Protein AF-A0A1Z4LU41-F1 (afdb_monomer_lite)

pLDDT: mean 73.99, std 17.62, range [31.11, 94.38]

Organism: NCBI:txid1973488

Radius of gyration: 34.08 Å; chains: 1; bounding box: 115×51×76 Å

Foldseek 3Di:
DDDDDDDDDPPDDPPPPDDPPPPPPDDQDPVRQVLLVVVCVVVVHDSVVSVVCVVVVVDDSDPPPPPPPDDPVNVVVVLVVDDPVVNVVVVVVVVCVVVVPPPPPPPPPLQAQLNQLVVLCVPVVVVPLVVVCVQLVHPSVVNVCVNVPHQDDLSNLVSCQQSGADPVRHTHDSVRNVVSSCVVPPPPPDPPDPPDD

Secondary structure (DSSP, 8-state):
-PPPPPPPPTT---SS----------PPPHHHHHHHHHHHHHHT--HHHHHHHHHTTSS------------HHHHHHHHTTS-HHHHHHHHHHHHHHHTT------------HHHHHHHHHHHHSTT-HHHHHHHTT--HHHHHHHHTTPPPPHHHHHHHHTT-B-TTSPBPPHHHHHHHHHHHH-TT---S-----

Sequence (197 aa):
MGKKGKLPVKGVGEIWAESKSENLSLRLTPTGKRLARKRAEQEGLSLAEVVELYGRGSISVEQVEGEKTITPQFVINSLKTFTKEHLAEFISIASKLLVGNYIEIQEQVEYSIAELIKKEVDSRYGKDIAAFASDVALPIERVNALLNGEYPSDLDLISIAAFLTKNDGSTYTLEEVITIRKSCFGNGHTSGEELRP

Structure (mmCIF, N/CA/C/O backbone):
data_AF-A0A1Z4LU41-F1
#
_entry.id   AF-A0A1Z4LU41-F1
#
loop_
_atom_site.group_PDB
_atom_site.id
_atom_site.type_symbol
_atom_site.label_atom_id
_atom_site.label_alt_id
_atom_site.label_comp_id
_atom_site.label_asym_id
_atom_site.label_entity_id
_atom_site.label_seq_id
_atom_site.pdbx_PDB_ins_code
_atom_site.Cartn_x
_atom_site.Cartn_y
_atom_site.Cartn_z
_atom_site.occupancy
_atom_site.B_iso_or_equiv
_atom_site.auth_seq_id
_atom_site.auth_comp_id
_atom_site.auth_asym_id
_atom_site.auth_atom_id
_atom_site.pdbx_PDB_model_num
ATOM 1 N N . MET A 1 1 ? -75.448 -5.534 34.168 1.00 37.62 1 MET A N 1
ATOM 2 C CA . MET A 1 1 ? -74.783 -5.260 35.462 1.00 37.62 1 MET A CA 1
ATOM 3 C C . MET A 1 1 ? -73.555 -6.159 35.576 1.00 37.62 1 MET A C 1
ATOM 5 O O . MET A 1 1 ? -73.715 -7.360 35.742 1.00 37.62 1 MET A O 1
ATOM 9 N N . GLY A 1 2 ? -72.347 -5.623 35.374 1.00 40.31 2 GLY A N 1
ATOM 10 C CA . GLY A 1 2 ? -71.107 -6.414 35.403 1.00 40.31 2 GLY A CA 1
ATOM 11 C C . GLY A 1 2 ? -70.652 -6.701 36.836 1.00 40.31 2 GLY A C 1
ATOM 12 O O . GLY A 1 2 ? -70.604 -5.788 37.658 1.00 40.31 2 GLY A O 1
ATOM 13 N N . LYS A 1 3 ? -70.347 -7.968 37.148 1.00 48.56 3 LYS A N 1
ATOM 14 C CA . LYS A 1 3 ? -69.816 -8.384 38.457 1.00 48.56 3 LYS A CA 1
ATOM 15 C C . LYS A 1 3 ? -68.500 -7.647 38.745 1.00 48.56 3 LYS A C 1
ATOM 17 O O . LYS A 1 3 ? -67.602 -7.650 37.909 1.00 48.56 3 LYS A O 1
ATOM 22 N N . LYS A 1 4 ? -68.376 -7.043 39.933 1.00 52.53 4 LYS A N 1
ATOM 23 C CA . LYS A 1 4 ? -67.124 -6.425 40.399 1.00 52.53 4 LYS A CA 1
ATOM 24 C C . LYS A 1 4 ? -66.063 -7.517 40.590 1.00 52.53 4 LYS A C 1
ATOM 26 O O . LYS A 1 4 ? -66.268 -8.428 41.391 1.00 52.53 4 LYS A O 1
ATOM 31 N N . GLY A 1 5 ? -64.959 -7.436 39.846 1.00 51.47 5 GLY A N 1
ATOM 32 C CA . GLY A 1 5 ? -63.794 -8.303 40.037 1.00 51.47 5 GLY A CA 1
ATOM 33 C C . GLY A 1 5 ? -63.192 -8.104 41.430 1.00 51.47 5 GLY A C 1
ATOM 34 O O . GLY A 1 5 ? -63.137 -6.979 41.928 1.00 51.47 5 GLY A O 1
ATOM 35 N N . LYS A 1 6 ? -62.787 -9.197 42.087 1.00 53.25 6 LYS A N 1
ATOM 36 C CA . LYS A 1 6 ? -62.128 -9.140 43.399 1.00 53.25 6 LYS A CA 1
ATOM 37 C C . LYS A 1 6 ? -60.719 -8.567 43.229 1.00 53.25 6 LYS A C 1
ATOM 39 O O . LYS A 1 6 ? -59.961 -9.049 42.395 1.00 53.25 6 LYS A O 1
ATOM 44 N N . LEU A 1 7 ? -60.381 -7.554 44.024 1.00 52.25 7 LEU A N 1
ATOM 45 C CA . LEU A 1 7 ? -59.012 -7.050 44.118 1.00 52.25 7 LEU A CA 1
ATOM 46 C C . LEU A 1 7 ? -58.132 -8.107 44.808 1.00 52.25 7 LEU A C 1
ATOM 48 O O . LEU A 1 7 ? -58.552 -8.655 45.831 1.00 52.25 7 LEU A O 1
ATOM 52 N N . PRO A 1 8 ? -56.934 -8.401 44.277 1.00 49.06 8 PRO A N 1
ATOM 53 C CA . PRO A 1 8 ? -56.029 -9.368 44.880 1.00 49.06 8 PRO A CA 1
ATOM 54 C C . PRO A 1 8 ? -55.539 -8.865 46.245 1.00 49.06 8 PRO A C 1
ATOM 56 O O . PRO A 1 8 ? -55.073 -7.732 46.382 1.00 49.06 8 PRO A O 1
ATOM 59 N N . VAL A 1 9 ? -55.657 -9.717 47.266 1.00 53.47 9 VAL A N 1
ATOM 60 C CA . VAL A 1 9 ? -55.205 -9.434 48.634 1.00 53.47 9 VAL A CA 1
ATOM 61 C C . VAL A 1 9 ? -53.703 -9.691 48.724 1.00 53.47 9 VAL A C 1
ATOM 63 O O . VAL A 1 9 ? -53.202 -10.737 48.311 1.00 53.47 9 VAL A O 1
ATOM 66 N N . LYS A 1 10 ? -52.969 -8.718 49.267 1.00 42.53 10 LYS A N 1
ATOM 67 C CA . LYS A 1 10 ? -51.516 -8.788 49.447 1.00 42.53 10 LYS A CA 1
ATOM 68 C C . LYS A 1 10 ? -51.171 -9.966 50.375 1.00 42.53 10 LYS A C 1
ATOM 70 O O . LYS A 1 10 ? -51.613 -9.979 51.517 1.00 42.53 10 LYS A O 1
ATOM 75 N N . GLY A 1 11 ? -50.385 -10.929 49.886 1.00 51.47 11 GLY A N 1
ATOM 76 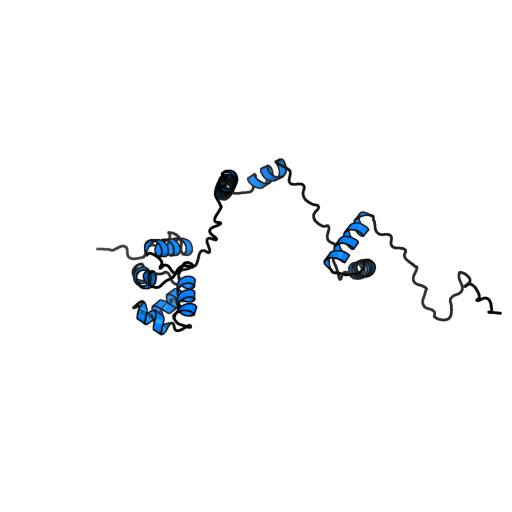C CA . GLY A 1 11 ? -49.846 -12.040 50.688 1.00 51.47 11 GLY A CA 1
ATOM 77 C C . GLY A 1 11 ? -50.478 -13.419 50.469 1.00 51.47 11 GLY A C 1
ATOM 78 O O . GLY A 1 11 ? -50.014 -14.377 51.076 1.00 51.47 11 GLY A O 1
ATOM 79 N N . VAL A 1 12 ? -51.480 -13.559 49.594 1.00 44.62 12 VAL A N 1
ATOM 80 C CA . VAL A 1 12 ? -52.020 -14.878 49.215 1.00 44.62 12 VAL A CA 1
ATOM 81 C C . VAL A 1 12 ? -51.496 -15.246 47.826 1.00 44.62 12 VAL A C 1
ATOM 83 O O . VAL A 1 12 ? -51.780 -14.550 46.851 1.00 44.62 12 VAL A O 1
ATOM 86 N N . GLY A 1 13 ? -50.679 -16.298 47.743 1.00 41.00 13 GLY A N 1
ATOM 87 C CA . GLY A 1 13 ? -50.170 -16.833 46.478 1.00 41.00 13 GLY A CA 1
ATOM 88 C C . GLY A 1 13 ? -51.281 -17.535 45.697 1.00 41.00 13 GLY A C 1
ATOM 89 O O . GLY A 1 13 ? -51.922 -18.450 46.209 1.00 41.00 13 GLY A O 1
ATOM 90 N N . GLU A 1 14 ? -51.530 -17.100 44.465 1.00 46.44 14 GLU A N 1
ATOM 91 C CA . GLU A 1 14 ? -52.418 -17.796 43.533 1.00 46.44 14 GLU A CA 1
ATOM 92 C C . GLU A 1 14 ? -51.675 -18.995 42.930 1.00 46.44 14 GLU A C 1
ATOM 94 O O . GLU A 1 14 ? -50.779 -18.775 42.131 1.00 46.44 14 GLU A O 1
ATOM 99 N N . ILE A 1 15 ? -52.070 -20.212 43.343 1.00 51.06 15 ILE A N 1
ATOM 100 C CA . ILE A 1 15 ? -52.031 -21.578 42.740 1.00 51.06 15 ILE A CA 1
ATOM 101 C C . ILE A 1 15 ? -50.754 -22.060 42.010 1.00 51.06 15 ILE A C 1
ATOM 103 O O . ILE A 1 15 ? -50.435 -23.244 42.071 1.00 51.06 15 ILE A O 1
ATOM 107 N N . TRP A 1 16 ? -49.975 -21.192 41.386 1.00 45.72 16 TRP A N 1
ATOM 108 C CA . TRP A 1 16 ? -48.667 -21.488 40.827 1.00 45.72 16 TRP A CA 1
ATOM 109 C C . TRP A 1 16 ? -47.625 -21.067 41.858 1.00 45.72 16 TRP A C 1
ATOM 111 O O . TRP A 1 16 ? -47.390 -19.882 42.080 1.00 45.72 16 TRP A O 1
ATOM 121 N N . ALA A 1 17 ? -47.045 -22.052 42.543 1.00 45.59 17 ALA A N 1
ATOM 122 C CA . ALA A 1 17 ? -46.012 -21.892 43.567 1.00 45.59 17 ALA A CA 1
ATOM 123 C C . ALA A 1 17 ? -44.657 -21.432 42.991 1.00 45.59 17 ALA A C 1
ATOM 125 O O . ALA A 1 17 ? -43.601 -21.882 43.427 1.00 45.59 17 ALA A O 1
ATOM 126 N N . GLU A 1 18 ? -44.675 -20.533 42.014 1.00 42.31 18 GLU A N 1
ATOM 127 C CA . GLU A 1 18 ? -43.518 -19.716 41.705 1.00 42.31 18 GLU A CA 1
ATOM 128 C C . GLU A 1 18 ? -43.566 -18.518 42.643 1.00 42.31 18 GLU A C 1
ATOM 130 O O . GLU A 1 18 ? -44.526 -17.741 42.665 1.00 42.31 18 GLU A O 1
ATOM 135 N N . SER A 1 19 ? -42.534 -18.386 43.471 1.00 46.03 19 SER A N 1
ATOM 136 C CA . SER A 1 19 ? -42.265 -17.156 44.201 1.00 46.03 19 SER A CA 1
ATOM 137 C C . SER A 1 19 ? -42.393 -16.008 43.205 1.00 46.03 19 SER A C 1
ATOM 139 O O . SER A 1 19 ? -41.617 -15.963 42.251 1.00 46.03 19 SER A O 1
ATOM 141 N N . LYS A 1 20 ? -43.363 -15.095 43.387 1.00 47.94 20 LYS A N 1
ATOM 142 C CA . LYS A 1 20 ? -43.381 -13.841 42.622 1.00 47.94 20 LYS A CA 1
ATOM 143 C C . LYS A 1 20 ? -41.989 -13.248 42.776 1.00 47.94 20 LYS A C 1
ATOM 145 O O . LYS A 1 20 ? -41.634 -12.854 43.887 1.00 47.94 20 LYS A O 1
ATOM 150 N N . SER A 1 21 ? -41.207 -13.257 41.696 1.00 55.28 21 SER A N 1
ATOM 151 C CA . SER A 1 21 ? -39.896 -12.627 41.672 1.00 55.28 21 SER A CA 1
ATOM 152 C C . SER A 1 21 ? -40.091 -11.227 42.227 1.00 55.28 21 SER A C 1
ATOM 154 O O . SER A 1 21 ? -40.995 -10.518 41.767 1.00 55.28 21 SER A O 1
ATOM 156 N N . GLU A 1 22 ? -39.334 -10.859 43.264 1.00 52.84 22 GLU A N 1
ATOM 157 C CA . GLU A 1 22 ? -39.369 -9.492 43.768 1.00 52.84 22 GLU A CA 1
ATOM 158 C C . GLU A 1 22 ? -39.241 -8.570 42.561 1.00 52.84 22 GLU A C 1
ATOM 160 O O . GLU A 1 22 ? -38.297 -8.696 41.778 1.00 52.84 22 GLU A O 1
ATOM 165 N N . ASN A 1 23 ? -40.233 -7.698 42.364 1.00 52.41 23 ASN A N 1
ATOM 166 C CA . ASN A 1 23 ? -40.160 -6.662 41.346 1.00 52.41 23 ASN A CA 1
ATOM 167 C C . ASN A 1 23 ? -39.021 -5.731 41.757 1.00 52.41 23 ASN A C 1
ATOM 169 O O . ASN A 1 23 ? -39.228 -4.732 42.449 1.00 52.41 23 ASN A O 1
ATOM 173 N N . LEU A 1 24 ? -37.806 -6.096 41.365 1.00 51.94 24 LEU A N 1
ATOM 174 C CA . LEU A 1 24 ? -36.612 -5.309 41.556 1.00 51.94 24 LEU A CA 1
ATOM 175 C C . LEU A 1 24 ? -36.765 -4.109 40.629 1.00 51.94 24 LEU A C 1
ATOM 177 O O . LEU A 1 24 ? -36.496 -4.166 39.432 1.00 51.94 24 LEU A O 1
ATOM 181 N N . SER A 1 25 ? -37.287 -3.016 41.185 1.00 60.41 25 SER A N 1
ATOM 182 C CA . SER A 1 25 ? -37.359 -1.727 40.508 1.00 60.41 25 SER A CA 1
ATOM 183 C C . SER A 1 25 ? -35.936 -1.195 40.348 1.00 60.41 25 SER A C 1
ATOM 185 O O . SER A 1 25 ? -35.492 -0.328 41.104 1.00 60.41 25 SER A O 1
ATOM 187 N N . LEU A 1 26 ? -35.215 -1.709 39.356 1.00 60.31 26 LEU A N 1
ATOM 188 C CA . LEU A 1 26 ? -33.900 -1.221 38.981 1.00 60.31 26 LEU A CA 1
ATOM 189 C C . LEU A 1 26 ? -34.055 0.189 38.412 1.00 60.31 26 LEU A C 1
ATOM 191 O O . LEU A 1 26 ? -34.634 0.407 37.348 1.00 60.31 26 LEU A O 1
ATOM 195 N N . ARG A 1 27 ? -33.560 1.177 39.157 1.00 69.19 27 ARG A N 1
ATOM 196 C CA . ARG A 1 27 ? -33.483 2.560 38.689 1.00 69.19 27 ARG A CA 1
ATOM 197 C C . ARG A 1 27 ? -32.106 2.781 38.091 1.00 69.19 27 ARG A C 1
ATOM 199 O O . ARG A 1 27 ? -31.103 2.699 38.793 1.00 69.19 27 ARG A O 1
ATOM 206 N N . LEU A 1 28 ? -32.063 3.094 36.800 1.00 71.94 28 LEU A N 1
ATOM 207 C CA . LEU A 1 28 ? -30.832 3.552 36.170 1.00 71.94 28 LEU A CA 1
ATOM 208 C C . LEU A 1 28 ? -30.426 4.906 36.760 1.00 71.94 28 LEU A C 1
ATOM 210 O O . LEU A 1 28 ? -31.266 5.790 36.955 1.00 71.94 28 LEU A O 1
ATOM 214 N N . THR A 1 29 ? -29.127 5.091 36.984 1.00 77.69 29 THR A N 1
ATOM 215 C CA . THR A 1 29 ? -28.573 6.423 37.248 1.00 77.69 29 THR A CA 1
ATOM 216 C C . THR A 1 29 ? -28.827 7.332 36.035 1.00 77.69 29 THR A C 1
ATOM 218 O O . THR A 1 29 ? -28.974 6.830 34.915 1.00 77.69 29 THR A O 1
ATOM 221 N N . PRO A 1 30 ? -28.860 8.668 36.194 1.00 73.94 30 PRO A N 1
ATOM 222 C CA . PRO A 1 30 ? -28.989 9.586 35.058 1.00 73.94 30 PRO A CA 1
ATOM 223 C C . PRO A 1 30 ? -27.958 9.311 33.950 1.00 73.94 30 PRO A C 1
ATOM 225 O O . PRO A 1 30 ? -28.301 9.304 32.767 1.00 73.94 30 PRO A O 1
ATOM 228 N N . THR A 1 31 ? -26.721 8.982 34.336 1.00 76.06 31 THR A N 1
ATOM 229 C CA . THR A 1 31 ? -25.647 8.567 33.423 1.00 76.06 31 THR A CA 1
ATOM 230 C C . THR A 1 31 ? -25.972 7.255 32.712 1.00 76.06 31 THR A C 1
ATOM 232 O O . THR A 1 31 ? -25.897 7.200 31.487 1.00 76.06 31 THR A O 1
ATOM 235 N N . GLY A 1 32 ? -26.397 6.222 33.448 1.00 77.69 32 GLY A N 1
ATOM 236 C CA . GLY A 1 32 ? -26.780 4.929 32.872 1.00 77.69 32 GLY A CA 1
ATOM 237 C C . GLY A 1 32 ? -27.955 5.047 31.900 1.00 77.69 32 GLY A C 1
ATOM 238 O O . GLY A 1 32 ? -27.935 4.459 30.824 1.00 77.69 32 GLY A O 1
ATOM 239 N N . LYS A 1 33 ? -28.939 5.895 32.218 1.00 82.56 33 LYS A N 1
ATOM 240 C CA . LYS A 1 33 ? -30.076 6.185 31.334 1.00 82.56 33 LYS A CA 1
ATOM 241 C C . LYS A 1 33 ? -29.637 6.865 30.036 1.00 82.56 33 LYS A C 1
ATOM 243 O O . LYS A 1 33 ? -30.159 6.530 28.976 1.00 82.56 33 LYS A O 1
ATOM 248 N N . ARG A 1 34 ? -28.689 7.807 30.104 1.00 81.56 34 ARG A N 1
ATOM 249 C CA . ARG A 1 34 ? -28.127 8.477 28.918 1.00 81.56 34 ARG A CA 1
ATOM 250 C C . ARG A 1 34 ? -27.385 7.487 28.020 1.00 81.56 34 ARG A C 1
ATOM 252 O O . ARG A 1 34 ? -27.605 7.489 26.815 1.00 81.56 34 ARG A O 1
ATOM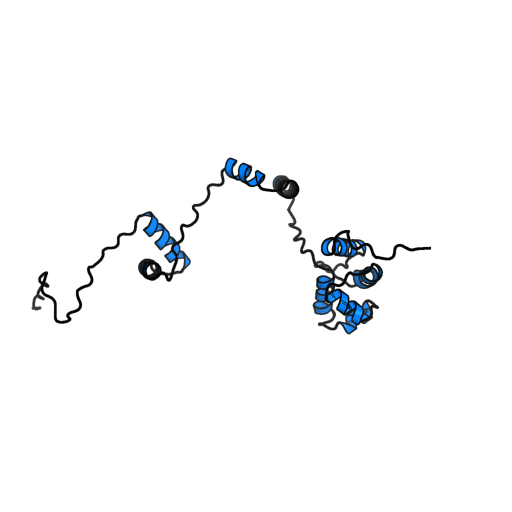 259 N N . LEU A 1 35 ? -26.544 6.640 28.610 1.00 82.50 35 LEU A N 1
ATOM 260 C CA . LEU A 1 35 ? -25.768 5.646 27.868 1.00 82.50 35 LEU A CA 1
ATOM 261 C C . LEU A 1 35 ? -26.671 4.594 27.210 1.00 82.50 35 LEU A C 1
ATOM 263 O O . LEU A 1 35 ? -26.526 4.327 26.022 1.00 82.50 35 LEU A O 1
ATOM 267 N N . ALA A 1 36 ? -27.658 4.076 27.946 1.00 83.19 36 ALA A N 1
ATOM 268 C CA . ALA A 1 36 ? -28.614 3.109 27.415 1.00 83.19 36 ALA A CA 1
ATOM 269 C C . ALA A 1 36 ? -29.457 3.691 26.265 1.00 83.19 36 ALA A C 1
ATOM 271 O O . ALA A 1 36 ? -29.701 3.000 25.282 1.00 83.19 36 ALA A O 1
ATOM 272 N N . ARG A 1 37 ? -29.849 4.974 26.337 1.00 84.50 37 ARG A N 1
ATOM 273 C CA . ARG A 1 37 ? -30.542 5.660 25.230 1.00 84.50 37 ARG A CA 1
ATOM 274 C C . ARG A 1 37 ? -29.672 5.804 23.987 1.00 84.50 37 ARG A C 1
ATOM 276 O O . ARG A 1 37 ? -30.129 5.482 22.901 1.00 84.50 37 ARG A O 1
ATOM 283 N N . LYS A 1 38 ? -28.419 6.234 24.151 1.00 83.19 38 LYS A N 1
ATOM 284 C CA . LYS A 1 38 ? -27.488 6.361 23.024 1.00 83.19 38 LYS A CA 1
ATOM 285 C C . LYS A 1 38 ? -27.269 5.012 22.331 1.00 83.19 38 LYS A C 1
ATOM 287 O O . LYS A 1 38 ? -27.246 4.945 21.110 1.00 83.19 38 LYS A O 1
ATOM 292 N N . ARG A 1 39 ? -27.155 3.933 23.110 1.00 81.69 39 ARG A N 1
ATOM 293 C CA . ARG A 1 39 ? -27.005 2.572 22.578 1.00 81.69 39 ARG A CA 1
ATOM 294 C C . ARG A 1 39 ? -28.265 2.085 21.859 1.00 81.69 39 ARG A C 1
ATOM 296 O O . ARG A 1 39 ? -28.154 1.488 20.798 1.00 81.69 39 ARG A O 1
ATOM 303 N N . ALA A 1 40 ? -29.440 2.379 22.416 1.00 85.44 40 ALA A N 1
ATOM 304 C CA . ALA A 1 40 ? -30.733 2.089 21.797 1.00 85.44 40 ALA A CA 1
ATOM 305 C C . ALA A 1 40 ? -30.865 2.759 20.418 1.00 85.44 40 ALA A C 1
ATOM 307 O O . ALA A 1 40 ? -31.266 2.110 19.460 1.00 85.44 40 ALA A O 1
ATOM 308 N N . GLU A 1 41 ? -30.447 4.022 20.296 1.00 84.69 41 GLU A N 1
ATOM 309 C CA . GLU A 1 41 ? -30.419 4.743 19.015 1.00 84.69 41 GLU A CA 1
ATOM 310 C C . GLU A 1 41 ? -29.409 4.147 18.020 1.00 84.69 41 GLU A C 1
ATOM 312 O O . GLU A 1 41 ? -29.719 4.032 16.839 1.00 84.69 41 GLU A O 1
ATOM 317 N N . GLN A 1 42 ? -28.222 3.742 18.485 1.00 83.56 42 GLN A N 1
ATOM 318 C CA . GLN A 1 42 ? -27.175 3.160 17.632 1.00 83.56 42 GLN A CA 1
ATOM 319 C C . GLN A 1 42 ? -27.550 1.789 17.054 1.00 83.56 42 GLN A C 1
ATOM 321 O O . GLN A 1 42 ? -27.237 1.512 15.903 1.00 83.56 42 GLN A O 1
ATOM 326 N N . GLU A 1 43 ? -28.191 0.940 17.855 1.00 80.25 43 GLU A N 1
ATOM 327 C CA . GLU A 1 43 ? -28.528 -0.448 17.497 1.00 80.25 43 GLU A CA 1
ATOM 328 C C . GLU A 1 43 ? -29.980 -0.598 17.004 1.00 80.25 43 GLU A C 1
ATOM 330 O O . GLU A 1 43 ? -30.402 -1.686 16.625 1.00 80.25 43 GLU A O 1
ATOM 335 N N . GLY A 1 44 ? -30.776 0.479 17.035 1.00 81.56 44 GLY A N 1
ATOM 336 C CA . GLY A 1 44 ? -32.198 0.440 16.678 1.00 81.56 44 GLY A CA 1
ATOM 337 C C . GLY A 1 44 ? -33.064 -0.381 17.644 1.00 81.56 44 GLY A C 1
ATOM 338 O O . GLY A 1 44 ? -34.114 -0.884 17.250 1.00 81.56 44 GLY A O 1
ATOM 339 N N . LEU A 1 45 ? -32.631 -0.530 18.898 1.00 84.25 45 LEU A N 1
ATOM 340 C CA . LEU A 1 45 ? -33.301 -1.325 19.933 1.00 84.25 45 LEU A CA 1
ATOM 341 C C . LEU A 1 45 ? -34.140 -0.447 20.866 1.00 84.25 45 LEU A C 1
ATOM 343 O O . LEU A 1 45 ? -33.906 0.753 21.010 1.00 84.25 45 LEU A O 1
ATOM 347 N N . SER A 1 46 ? -35.093 -1.044 21.579 1.00 83.94 46 SER A N 1
ATOM 348 C CA . SER A 1 46 ? -35.773 -0.354 22.673 1.00 83.94 46 SER A CA 1
ATOM 349 C C . SER A 1 46 ? -34.874 -0.236 23.912 1.00 83.94 46 SER A C 1
ATOM 351 O O . SER A 1 46 ? -33.978 -1.044 24.164 1.00 83.94 46 SER A O 1
ATOM 353 N N . LEU A 1 47 ? -35.142 0.766 24.757 1.00 82.31 47 LEU A N 1
ATOM 354 C CA . LEU A 1 47 ? -34.385 0.972 25.999 1.00 82.31 47 LEU A CA 1
ATOM 355 C C . LEU A 1 47 ? -34.452 -0.246 26.940 1.00 82.31 47 LEU A C 1
ATOM 357 O O . LEU A 1 47 ? -33.490 -0.519 27.653 1.00 82.31 47 LEU A O 1
ATOM 361 N N . ALA A 1 48 ? -35.587 -0.949 26.960 1.00 81.81 48 ALA A N 1
ATOM 362 C CA . ALA A 1 48 ? -35.782 -2.131 27.794 1.00 81.81 48 ALA A CA 1
ATOM 363 C C . ALA A 1 48 ? -34.910 -3.301 27.317 1.00 81.81 48 ALA A C 1
ATOM 365 O O . ALA A 1 48 ? -34.233 -3.916 28.137 1.00 81.81 48 ALA A O 1
ATOM 366 N N . GLU A 1 49 ? -34.852 -3.536 26.004 1.00 80.56 49 GLU A N 1
ATOM 367 C CA . GLU A 1 49 ? -34.008 -4.577 25.406 1.00 80.56 49 GLU A CA 1
ATOM 368 C C . GLU A 1 49 ? -32.524 -4.312 25.661 1.00 80.56 49 GLU A C 1
ATOM 370 O O . GLU A 1 49 ? -31.795 -5.222 26.040 1.00 80.56 49 GLU A O 1
ATOM 375 N N . VAL A 1 50 ? -32.067 -3.059 25.551 1.00 83.69 50 VAL A N 1
ATOM 376 C CA . VAL A 1 50 ? -30.673 -2.703 25.872 1.00 83.69 50 VAL A CA 1
ATOM 377 C C . VAL A 1 50 ? -30.332 -3.025 27.330 1.00 83.69 50 VAL A C 1
ATOM 379 O O . VAL A 1 50 ? -29.254 -3.545 27.609 1.00 83.69 50 VAL A O 1
ATOM 382 N N . VAL A 1 51 ? -31.236 -2.736 28.272 1.00 82.62 51 VAL A N 1
ATOM 383 C CA . VAL A 1 51 ? -31.025 -3.025 29.702 1.00 82.62 51 VAL A CA 1
ATOM 384 C C . VAL A 1 51 ? -31.031 -4.529 29.972 1.00 82.62 51 VAL A C 1
ATOM 386 O O . VAL A 1 51 ? -30.209 -5.009 30.750 1.00 82.62 51 VAL A O 1
ATOM 389 N N . GLU A 1 52 ? -31.920 -5.274 29.320 1.00 82.06 52 GLU A N 1
ATOM 390 C CA . GLU A 1 52 ? -31.993 -6.731 29.430 1.00 82.06 52 GLU A CA 1
ATOM 391 C C . GLU A 1 52 ? -30.729 -7.398 28.870 1.00 82.06 52 GLU A C 1
ATOM 393 O O . GLU A 1 52 ? -30.118 -8.230 29.540 1.00 82.06 52 GLU A O 1
ATOM 398 N N . LEU A 1 53 ? -30.290 -6.994 27.677 1.00 80.19 53 LEU A N 1
ATOM 399 C CA . LEU A 1 53 ? -29.091 -7.520 27.023 1.00 80.19 53 LEU A CA 1
ATOM 400 C C . LEU A 1 53 ? -27.811 -7.140 27.772 1.00 80.19 53 LEU A C 1
ATOM 402 O O . LEU A 1 53 ? -26.902 -7.962 27.873 1.00 80.19 53 LEU A O 1
ATOM 406 N N . TYR A 1 54 ? -27.753 -5.941 28.358 1.00 80.06 54 TYR A N 1
ATOM 407 C CA . TYR A 1 54 ? -26.670 -5.556 29.263 1.00 80.06 54 TYR A CA 1
ATOM 408 C C . TYR A 1 54 ? -26.668 -6.408 30.538 1.00 80.06 54 TYR A C 1
ATOM 410 O O . TYR A 1 54 ? -25.626 -6.922 30.933 1.00 80.06 54 TYR A O 1
ATOM 418 N N . GLY A 1 55 ? -27.835 -6.625 31.155 1.00 77.62 55 GLY A N 1
ATOM 419 C CA . GLY A 1 55 ? -27.972 -7.495 32.328 1.00 77.62 55 GLY A CA 1
ATOM 420 C C . GLY A 1 55 ? -27.594 -8.955 32.050 1.00 77.62 55 GLY A C 1
ATOM 421 O O . GLY A 1 55 ? -27.086 -9.636 32.937 1.00 77.62 55 GLY A O 1
ATOM 422 N N . ARG A 1 56 ? -27.785 -9.420 30.808 1.00 78.12 56 ARG A N 1
ATOM 423 C CA . ARG A 1 56 ? -27.337 -10.734 30.316 1.00 78.12 56 ARG A CA 1
ATOM 424 C C . ARG A 1 56 ? -25.860 -10.779 29.910 1.00 78.12 56 ARG A C 1
ATOM 426 O O . ARG A 1 56 ? -25.370 -11.851 29.567 1.00 78.12 56 ARG A O 1
ATOM 433 N N . GLY A 1 57 ? -25.159 -9.644 29.910 1.00 75.31 57 GLY A N 1
ATOM 434 C CA . GLY A 1 57 ? -23.775 -9.537 29.440 1.00 75.31 57 GLY A CA 1
ATOM 435 C C . GLY A 1 57 ? -23.609 -9.679 27.922 1.00 75.31 57 GLY A C 1
ATOM 436 O O . GLY A 1 57 ? -22.490 -9.821 27.444 1.00 75.31 57 GLY A O 1
ATOM 437 N N . SER A 1 58 ? -24.702 -9.646 27.154 1.00 80.25 58 SER A N 1
ATOM 438 C CA . SER A 1 58 ? -24.689 -9.758 25.689 1.00 80.25 58 SER A CA 1
ATOM 439 C C . SER A 1 58 ? -24.298 -8.450 25.000 1.00 80.25 58 SER A C 1
ATOM 441 O O . SER A 1 58 ? -23.883 -8.462 23.846 1.00 80.25 58 SER A O 1
ATOM 443 N N . ILE A 1 59 ? -24.437 -7.320 25.696 1.00 69.88 59 ILE A N 1
ATOM 444 C CA . ILE A 1 59 ? -24.028 -6.001 25.215 1.00 69.88 59 ILE A CA 1
ATOM 445 C C . ILE A 1 59 ? -23.219 -5.317 26.310 1.00 69.88 59 ILE A C 1
ATOM 447 O O . ILE A 1 59 ? -23.651 -5.254 27.459 1.00 69.88 59 ILE A O 1
ATOM 451 N N . SER A 1 60 ? -22.075 -4.744 25.940 1.00 72.44 60 SER A N 1
ATOM 452 C CA . SER A 1 60 ? -21.369 -3.788 26.789 1.00 72.44 60 SER A CA 1
ATOM 453 C C . SER A 1 60 ? -21.926 -2.383 26.557 1.00 72.44 60 SER A C 1
ATOM 455 O O . SER A 1 60 ? -22.067 -1.921 25.416 1.00 72.44 60 SER A O 1
ATOM 457 N N . VAL A 1 61 ? -22.255 -1.697 27.649 1.00 65.69 61 VAL A N 1
ATOM 458 C CA . VAL A 1 61 ? -22.493 -0.253 27.653 1.00 65.69 61 VAL A CA 1
ATOM 459 C C . VAL A 1 61 ? -21.178 0.380 28.089 1.00 65.69 61 VAL A C 1
ATOM 461 O O . VAL A 1 61 ? -20.990 0.715 29.257 1.00 65.69 61 VAL A O 1
ATOM 464 N N . GLU A 1 62 ? -20.224 0.454 27.163 1.00 65.25 62 GLU A N 1
ATOM 465 C CA . GLU A 1 62 ? -18.935 1.078 27.442 1.00 65.25 62 GLU A CA 1
ATOM 466 C C . GLU A 1 62 ? -19.141 2.542 27.837 1.00 65.25 62 GLU A C 1
ATOM 468 O O . GLU A 1 62 ? -20.064 3.223 27.364 1.00 65.25 62 GLU A O 1
ATOM 473 N N . GLN A 1 63 ? -18.276 3.036 28.727 1.00 54.00 63 GLN A N 1
ATOM 474 C CA . GLN A 1 63 ? -18.128 4.472 28.886 1.00 54.00 63 GLN A CA 1
ATOM 475 C C . GLN A 1 63 ? -17.745 5.000 27.513 1.00 54.00 63 GLN A C 1
ATOM 477 O O . GLN A 1 63 ? -16.628 4.788 27.058 1.00 54.00 63 GLN A O 1
ATOM 482 N N . VAL A 1 64 ? -18.692 5.662 26.848 1.00 51.75 64 VAL A N 1
ATOM 483 C CA . VAL A 1 64 ? -18.377 6.537 25.727 1.00 51.75 64 VAL A CA 1
ATOM 484 C C . VAL A 1 64 ? -17.261 7.418 26.259 1.00 51.75 64 VAL A C 1
ATOM 486 O O . VAL A 1 64 ? -17.529 8.191 27.187 1.00 51.75 64 VAL A O 1
ATOM 489 N N . GLU A 1 65 ? -16.034 7.234 25.755 1.00 50.28 65 GLU A N 1
ATOM 490 C CA . GLU A 1 65 ? -14.943 8.163 26.008 1.00 50.28 65 GLU A CA 1
ATOM 491 C C . GLU A 1 65 ? -15.563 9.538 25.807 1.00 50.28 65 GLU A C 1
ATOM 493 O O . GLU A 1 65 ? -16.082 9.840 24.727 1.00 50.28 65 GLU A O 1
ATOM 498 N N . GLY A 1 66 ? -15.684 10.297 26.902 1.00 49.31 66 GLY A N 1
ATOM 499 C CA . GLY A 1 66 ? -16.284 11.619 26.833 1.00 49.31 66 GLY A CA 1
ATOM 500 C C . GLY A 1 66 ? -15.586 12.364 25.711 1.00 49.31 66 GLY A C 1
ATOM 501 O O . GLY A 1 66 ? -14.388 12.150 25.526 1.00 49.31 66 GLY A O 1
ATOM 502 N N . GLU A 1 67 ? -16.323 13.178 24.952 1.00 51.84 67 GLU A N 1
ATOM 503 C CA . GLU A 1 67 ? -15.714 14.127 24.021 1.00 51.84 67 GLU A CA 1
ATOM 504 C C . GLU A 1 67 ? -14.536 14.775 24.747 1.00 51.84 67 GLU A C 1
ATOM 506 O O . GLU A 1 67 ? -14.725 15.578 25.665 1.00 51.84 67 GLU A O 1
ATOM 511 N N . LYS A 1 68 ? -13.314 14.327 24.430 1.00 57.22 68 LYS A N 1
ATOM 512 C CA . LYS A 1 68 ? -12.109 14.896 25.009 1.00 57.22 68 LYS A CA 1
ATOM 513 C C . LYS A 1 68 ? -12.104 16.290 24.433 1.00 57.22 68 LYS A C 1
ATOM 515 O O . LYS A 1 68 ? -11.865 16.460 23.241 1.00 57.22 68 LYS A O 1
ATOM 520 N N . THR A 1 69 ? -12.451 17.277 25.248 1.00 61.56 69 THR A N 1
ATOM 521 C CA . THR A 1 69 ? -12.327 18.675 24.867 1.00 61.56 69 THR A CA 1
ATOM 522 C C . THR A 1 69 ? -10.857 18.884 24.547 1.00 61.56 69 THR A C 1
ATOM 524 O O . THR A 1 69 ? -10.004 18.883 25.437 1.00 61.56 69 THR A O 1
ATOM 527 N N . ILE A 1 70 ? -10.547 18.959 23.253 1.00 72.50 70 ILE A N 1
ATOM 528 C CA . ILE A 1 70 ? -9.185 19.118 22.766 1.00 72.50 70 ILE A CA 1
ATOM 529 C C . ILE A 1 70 ? -8.756 20.525 23.172 1.00 72.50 70 ILE A C 1
ATOM 531 O O . ILE A 1 70 ? -9.122 21.516 22.546 1.00 72.50 70 ILE A O 1
ATOM 535 N N . THR A 1 71 ? -8.026 20.624 24.281 1.00 81.56 71 THR A N 1
ATOM 536 C CA . THR A 1 71 ? -7.437 21.889 24.720 1.00 81.56 71 THR A CA 1
ATOM 537 C C . THR A 1 71 ? -6.106 22.106 24.002 1.00 81.56 71 THR A C 1
ATOM 539 O O . THR A 1 71 ? -5.406 21.131 23.710 1.00 81.56 71 THR A O 1
ATOM 542 N N . PRO A 1 72 ? -5.679 23.361 23.774 1.00 76.56 72 PRO A N 1
ATOM 543 C CA . PRO A 1 72 ? -4.357 23.638 23.210 1.00 76.56 72 PRO A CA 1
ATOM 544 C C . PRO A 1 72 ? -3.229 22.949 23.992 1.00 76.56 72 PRO A C 1
ATOM 546 O O . PRO A 1 72 ? -2.290 22.418 23.406 1.00 76.56 72 PRO A O 1
ATOM 549 N N . GLN A 1 73 ? -3.362 22.865 25.319 1.00 76.44 73 GLN A N 1
ATOM 550 C CA . GLN A 1 73 ? -2.386 22.197 26.176 1.00 76.44 73 GLN A CA 1
ATOM 551 C C . GLN A 1 73 ? -2.337 20.680 25.955 1.00 76.44 73 GLN A C 1
ATOM 553 O O . GLN A 1 73 ? -1.257 20.090 25.974 1.00 76.44 73 GLN A O 1
ATOM 558 N N . PHE A 1 74 ? -3.491 20.049 25.724 1.00 79.62 74 PHE A N 1
ATOM 559 C CA . PHE A 1 74 ? -3.567 18.634 25.374 1.00 79.62 74 PHE A CA 1
ATOM 560 C C . PHE A 1 74 ? -2.869 18.358 24.040 1.00 79.62 74 PHE A C 1
ATOM 562 O O . PHE A 1 74 ? -2.095 17.408 23.943 1.00 79.62 74 PHE A O 1
ATOM 569 N N . VAL A 1 75 ? -3.062 19.228 23.043 1.00 76.75 75 VAL A N 1
ATOM 570 C CA . VAL A 1 75 ? -2.373 19.115 21.750 1.00 76.75 75 VAL A CA 1
ATOM 571 C C . VAL A 1 75 ? -0.866 19.262 21.940 1.00 76.75 75 VAL A C 1
ATOM 573 O O . VAL A 1 75 ? -0.122 18.384 21.527 1.00 76.75 75 VAL A O 1
ATOM 576 N N . ILE A 1 76 ? -0.402 20.298 22.647 1.00 80.00 76 ILE A N 1
ATOM 577 C CA . ILE A 1 76 ? 1.032 20.530 22.904 1.00 80.00 76 ILE A CA 1
ATOM 578 C C . ILE A 1 76 ? 1.680 19.339 23.619 1.00 80.00 76 ILE A C 1
ATOM 580 O O . ILE A 1 76 ? 2.786 18.930 23.270 1.00 80.00 76 ILE A O 1
ATOM 584 N N . ASN A 1 77 ? 1.009 18.776 24.623 1.00 78.75 77 ASN A N 1
ATOM 585 C CA . ASN A 1 77 ? 1.525 17.614 25.340 1.00 78.75 77 ASN A CA 1
ATOM 586 C C . ASN A 1 77 ? 1.554 16.361 24.457 1.00 78.75 77 ASN A C 1
ATOM 588 O O . ASN A 1 77 ? 2.494 15.581 24.567 1.00 78.75 77 ASN A O 1
ATOM 592 N N . SER A 1 78 ? 0.579 16.203 23.561 1.00 78.81 78 SER A N 1
ATOM 593 C CA . SER A 1 78 ? 0.547 15.100 22.595 1.00 78.81 78 SER A CA 1
ATOM 594 C C . SER A 1 78 ? 1.637 15.258 21.533 1.00 78.81 78 SER A C 1
ATOM 596 O O . SER A 1 78 ? 2.305 14.296 21.194 1.00 78.81 78 SER A O 1
ATOM 598 N N . LEU A 1 79 ? 1.914 16.477 21.063 1.00 78.44 79 LEU A N 1
ATOM 599 C CA . LEU A 1 79 ? 2.985 16.730 20.092 1.00 78.44 79 LEU A CA 1
ATOM 600 C C . LEU A 1 79 ? 4.369 16.316 20.618 1.00 78.44 79 LEU A C 1
ATOM 602 O O . LEU A 1 79 ? 5.214 15.877 19.846 1.00 78.44 79 LEU A O 1
ATOM 606 N N . LYS A 1 80 ? 4.600 16.378 21.935 1.00 79.75 80 LYS A N 1
ATOM 607 C CA . LYS A 1 80 ? 5.872 15.948 22.544 1.00 79.75 80 LYS A CA 1
ATOM 608 C C . LYS A 1 80 ? 6.148 14.449 22.419 1.00 79.75 80 LYS A C 1
ATOM 610 O O . LYS A 1 80 ? 7.294 14.053 22.603 1.00 79.75 80 LYS A O 1
ATOM 615 N N . THR A 1 81 ? 5.136 13.621 22.153 1.00 83.50 81 THR A N 1
ATOM 616 C CA . THR A 1 81 ? 5.326 12.170 22.005 1.00 83.50 81 THR A CA 1
ATOM 617 C C . THR A 1 81 ? 5.766 11.768 20.600 1.00 83.50 81 THR A C 1
ATOM 619 O O . THR A 1 81 ? 6.139 10.617 20.395 1.00 83.50 81 THR A O 1
ATOM 622 N N . PHE A 1 82 ? 5.729 12.686 19.632 1.00 82.12 82 PHE A N 1
ATOM 623 C CA . PHE A 1 82 ? 6.116 12.421 18.249 1.00 82.12 82 PHE A CA 1
ATOM 624 C C . PHE A 1 82 ? 7.600 12.717 18.011 1.00 82.12 82 PHE A C 1
ATOM 626 O O . PHE A 1 82 ? 8.194 13.596 18.641 1.00 82.12 82 PHE A O 1
ATOM 633 N N . THR A 1 83 ? 8.213 11.982 17.079 1.00 84.62 83 THR A N 1
ATOM 634 C CA . THR A 1 83 ? 9.595 12.248 16.654 1.00 84.62 83 THR A CA 1
ATOM 635 C C . THR A 1 83 ? 9.676 13.553 15.858 1.00 84.62 83 THR A C 1
ATOM 637 O O . THR A 1 83 ? 8.675 14.069 15.356 1.00 84.62 83 THR A O 1
ATOM 640 N N . LYS A 1 84 ? 10.890 14.098 15.718 1.00 79.31 84 LYS A N 1
ATOM 641 C CA . LYS A 1 84 ? 11.125 15.345 14.971 1.00 79.31 84 LYS A CA 1
ATOM 642 C C . LYS A 1 84 ? 10.678 15.259 13.508 1.00 79.31 84 LYS A C 1
ATOM 644 O O . LYS A 1 84 ? 10.217 16.260 12.975 1.00 79.31 84 LYS A O 1
ATOM 649 N N . GLU A 1 85 ? 10.797 14.086 12.892 1.00 77.62 85 GLU A N 1
ATOM 650 C CA . GLU A 1 85 ? 10.373 13.825 11.510 1.00 77.62 85 GLU A CA 1
ATOM 651 C C . GLU A 1 85 ? 8.851 13.942 11.371 1.00 77.62 85 GLU A C 1
ATOM 653 O O . GLU A 1 85 ? 8.376 14.759 10.587 1.00 77.62 85 GLU A O 1
ATOM 658 N N . HIS A 1 86 ? 8.091 13.244 12.222 1.00 76.75 86 HIS A N 1
ATOM 659 C CA . HIS A 1 86 ? 6.627 13.341 12.243 1.00 76.75 86 HIS A CA 1
ATOM 660 C C . HIS A 1 86 ? 6.151 14.770 12.536 1.00 76.75 86 HIS A C 1
ATOM 662 O O . HIS A 1 86 ? 5.204 15.261 11.928 1.00 76.75 86 HIS A O 1
ATOM 668 N N . LEU A 1 87 ? 6.824 15.480 13.448 1.00 81.75 87 LEU A N 1
ATOM 669 C CA . LEU A 1 87 ? 6.505 16.881 13.731 1.00 81.75 87 LEU A CA 1
ATOM 670 C C . LEU A 1 87 ? 6.752 17.793 12.525 1.00 81.75 87 LEU A C 1
ATOM 672 O O . LEU A 1 87 ? 5.942 18.683 12.269 1.00 81.75 87 LEU A O 1
ATOM 676 N N . ALA A 1 88 ? 7.835 17.579 11.776 1.00 76.19 88 ALA A N 1
ATOM 677 C CA . ALA A 1 88 ? 8.118 18.336 10.560 1.00 76.19 88 ALA A CA 1
ATOM 678 C C . ALA A 1 88 ? 7.052 18.092 9.480 1.00 76.19 88 ALA A C 1
ATOM 680 O O . ALA A 1 88 ? 6.622 19.036 8.816 1.00 76.19 88 ALA A O 1
ATOM 681 N N . GLU A 1 89 ? 6.581 16.853 9.352 1.00 77.62 89 GLU A N 1
ATOM 682 C CA . GLU A 1 89 ? 5.497 16.487 8.443 1.00 77.62 89 GLU A CA 1
ATOM 683 C C . GLU A 1 89 ? 4.172 17.159 8.833 1.00 77.62 89 GLU A C 1
ATOM 685 O O . GLU A 1 89 ? 3.562 17.839 8.004 1.00 77.62 89 GLU A O 1
ATOM 690 N N . PHE A 1 90 ? 3.774 17.087 10.111 1.00 79.88 90 PHE A N 1
ATOM 691 C CA . PHE A 1 90 ? 2.574 17.770 10.610 1.00 79.88 90 PHE A CA 1
ATOM 692 C C . PHE A 1 90 ? 2.617 19.278 10.361 1.00 79.88 90 PHE A C 1
ATOM 694 O O . PHE A 1 90 ? 1.626 19.858 9.917 1.00 79.88 90 PHE A O 1
ATOM 701 N N . ILE A 1 91 ? 3.759 19.918 10.630 1.00 80.94 91 ILE A N 1
ATOM 702 C CA . ILE A 1 91 ? 3.940 21.357 10.404 1.00 80.94 91 ILE A CA 1
ATOM 703 C C . ILE A 1 91 ? 3.844 21.672 8.911 1.00 80.94 91 ILE A C 1
ATOM 705 O O . ILE A 1 91 ? 3.138 22.603 8.540 1.00 80.94 91 ILE A O 1
ATOM 709 N N . SER A 1 92 ? 4.487 20.881 8.050 1.00 76.44 92 SER A N 1
ATOM 710 C CA . SER A 1 92 ? 4.433 21.053 6.595 1.00 76.44 92 SER A CA 1
ATOM 711 C C . SER A 1 92 ? 2.998 20.978 6.066 1.00 76.44 92 SER A C 1
ATOM 713 O O . SER A 1 92 ? 2.558 21.867 5.334 1.00 76.44 92 SER A O 1
ATOM 715 N N . ILE A 1 93 ? 2.234 19.968 6.489 1.00 74.19 93 ILE A N 1
ATOM 716 C CA . ILE A 1 93 ? 0.826 19.792 6.110 1.00 74.19 93 ILE A CA 1
ATOM 717 C C . ILE A 1 93 ? -0.022 20.955 6.638 1.00 74.19 93 ILE A C 1
ATOM 719 O O . ILE A 1 93 ? -0.763 21.573 5.876 1.00 74.19 93 ILE A O 1
ATOM 723 N N . ALA A 1 94 ? 0.116 21.310 7.917 1.00 75.94 94 ALA A N 1
ATOM 724 C CA . ALA A 1 94 ? -0.638 22.408 8.518 1.00 75.94 94 ALA A CA 1
ATOM 725 C C . ALA A 1 94 ? -0.335 23.758 7.846 1.00 75.94 94 ALA A C 1
ATOM 727 O O . ALA A 1 94 ? -1.250 24.538 7.583 1.00 75.94 94 ALA A O 1
ATOM 728 N N . SER A 1 95 ? 0.931 24.030 7.515 1.00 71.81 95 SER A N 1
ATOM 729 C CA . SER A 1 95 ? 1.331 25.228 6.774 1.00 71.81 95 SER A CA 1
ATOM 730 C C . SER A 1 95 ? 0.725 25.260 5.371 1.00 71.81 95 SER A C 1
ATOM 732 O O . SER A 1 95 ? 0.231 26.306 4.957 1.00 71.81 95 SER A O 1
ATOM 734 N N . LYS A 1 96 ? 0.694 24.128 4.656 1.00 69.06 96 LYS A N 1
ATOM 735 C CA . LYS A 1 96 ? 0.047 24.032 3.337 1.00 69.06 96 LYS A CA 1
ATOM 736 C C . LYS A 1 96 ? -1.464 24.295 3.417 1.00 69.06 96 LYS A C 1
ATOM 738 O O . LYS A 1 96 ? -1.968 25.069 2.606 1.00 69.06 96 LYS A O 1
ATOM 743 N N . LEU A 1 97 ? -2.152 23.744 4.427 1.00 69.69 97 LEU A N 1
ATOM 744 C CA . LEU A 1 97 ? -3.582 23.994 4.678 1.00 69.69 97 LEU A CA 1
ATOM 745 C C . LEU A 1 97 ? -3.870 25.477 4.944 1.00 69.69 97 LEU A C 1
ATOM 747 O O . LEU A 1 97 ? -4.817 26.031 4.394 1.00 69.69 97 LEU A O 1
ATOM 751 N N . LEU A 1 98 ? -3.057 26.124 5.785 1.00 75.19 98 LEU A N 1
ATOM 752 C CA . LEU A 1 98 ? -3.261 27.522 6.185 1.00 75.19 98 LEU A CA 1
ATOM 753 C C . LEU A 1 98 ? -3.028 28.517 5.046 1.00 75.19 98 LEU A C 1
ATOM 755 O O . LEU A 1 98 ? -3.686 29.552 4.996 1.00 75.19 98 LEU A O 1
ATOM 759 N N . VAL A 1 99 ? -2.106 28.210 4.132 1.00 71.75 99 VAL A N 1
ATOM 760 C CA . VAL A 1 99 ? -1.813 29.051 2.960 1.00 71.75 99 VAL A CA 1
ATOM 761 C C . VAL A 1 99 ? -2.902 28.917 1.879 1.00 71.75 99 VAL A C 1
ATOM 763 O O . VAL A 1 99 ? -2.924 29.695 0.930 1.00 71.75 99 VAL A O 1
ATOM 766 N N . GLY A 1 100 ? -3.855 27.988 2.036 1.00 52.19 100 GLY A N 1
ATOM 767 C CA . GLY A 1 100 ? -4.962 27.798 1.095 1.00 52.19 100 GLY A CA 1
ATOM 768 C C . GLY A 1 100 ? -4.551 27.103 -0.203 1.00 52.19 100 GLY A C 1
ATOM 769 O O . GLY A 1 100 ? -5.328 27.072 -1.156 1.00 52.19 100 GLY A O 1
ATOM 770 N N . ASN A 1 101 ? -3.351 26.520 -0.247 1.00 52.00 101 ASN A N 1
ATOM 771 C CA . ASN A 1 101 ? -2.983 25.633 -1.336 1.00 52.00 101 ASN A CA 1
ATOM 772 C C . ASN A 1 101 ? -3.718 24.313 -1.119 1.00 52.00 101 ASN A C 1
ATOM 774 O O . ASN A 1 101 ? -3.584 23.699 -0.059 1.00 52.00 101 ASN A O 1
ATOM 778 N N . TYR A 1 102 ? -4.501 23.897 -2.119 1.00 47.69 102 TYR A N 1
ATOM 779 C CA . TYR A 1 102 ? -5.092 22.566 -2.170 1.00 47.69 102 TYR A CA 1
ATOM 780 C C . TYR A 1 102 ? -4.006 21.551 -1.827 1.00 47.69 102 TYR A C 1
ATOM 782 O O . TYR A 1 102 ? -3.013 21.413 -2.542 1.00 47.69 102 TYR A O 1
ATOM 790 N N . ILE A 1 103 ? -4.182 20.872 -0.697 1.00 47.88 103 ILE A N 1
ATOM 791 C CA . ILE A 1 103 ? -3.432 19.660 -0.441 1.00 47.88 103 ILE A CA 1
ATOM 792 C C . ILE A 1 103 ? -4.064 18.642 -1.371 1.00 47.88 103 ILE A C 1
ATOM 794 O O . ILE A 1 103 ? -5.071 18.023 -1.038 1.00 47.88 103 ILE A O 1
ATOM 798 N N . GLU A 1 104 ? -3.484 18.488 -2.559 1.00 44.88 104 GLU A N 1
ATOM 799 C CA . GLU A 1 104 ? -3.411 17.154 -3.127 1.00 44.88 104 GLU A CA 1
ATOM 800 C C . GLU A 1 104 ? -2.715 16.331 -2.051 1.00 44.88 104 GLU A C 1
ATOM 802 O O . GLU A 1 104 ? -1.496 16.397 -1.868 1.00 44.88 104 GLU A O 1
ATOM 807 N N . ILE A 1 105 ? -3.519 15.638 -1.245 1.00 44.25 105 ILE A N 1
ATOM 808 C CA . ILE A 1 105 ? -3.037 14.486 -0.513 1.00 44.25 105 ILE A CA 1
ATOM 809 C C . ILE A 1 105 ? -2.685 13.557 -1.660 1.00 44.25 105 ILE A C 1
ATOM 811 O O . ILE A 1 105 ? -3.551 12.875 -2.202 1.00 44.25 105 ILE A O 1
ATOM 815 N N . GLN A 1 106 ? -1.443 13.651 -2.134 1.00 44.38 106 GLN A N 1
ATOM 816 C CA . GLN A 1 106 ? -0.851 12.577 -2.889 1.00 44.38 106 GLN A CA 1
ATOM 817 C C . GLN A 1 106 ? -0.906 11.429 -1.902 1.00 44.38 106 GLN A C 1
ATOM 819 O O . GLN A 1 106 ? -0.108 11.353 -0.971 1.00 44.38 106 GLN A O 1
ATOM 824 N N . GLU A 1 107 ? -1.951 10.619 -2.033 1.00 41.19 107 GLU A N 1
ATOM 825 C CA . GLU A 1 107 ? -1.965 9.254 -1.569 1.00 41.19 107 GLU A CA 1
ATOM 826 C C . GLU A 1 107 ? -0.722 8.664 -2.237 1.00 41.19 107 GLU A C 1
ATOM 828 O O . GLU A 1 107 ? -0.744 8.261 -3.400 1.00 41.19 107 GLU A O 1
ATOM 833 N N . GLN A 1 108 ? 0.427 8.766 -1.562 1.00 46.81 108 GLN A N 1
ATOM 834 C CA . GLN A 1 108 ? 1.611 8.005 -1.900 1.00 46.81 108 GLN A CA 1
ATOM 835 C C . GLN A 1 108 ? 1.230 6.573 -1.563 1.00 46.81 108 GLN A C 1
ATOM 837 O O . GLN A 1 108 ? 1.589 6.026 -0.527 1.00 46.81 108 GLN A O 1
ATOM 842 N N . VAL A 1 109 ? 0.407 5.985 -2.425 1.00 50.78 109 VAL A N 1
ATOM 843 C CA . VAL A 1 109 ? 0.341 4.550 -2.546 1.00 50.78 109 VAL A CA 1
ATOM 844 C C . VAL A 1 109 ? 1.721 4.202 -3.079 1.00 50.78 109 VAL A C 1
ATOM 846 O O . VAL A 1 109 ? 2.007 4.374 -4.266 1.00 50.78 109 VAL A O 1
ATOM 849 N N . GLU A 1 110 ? 2.626 3.869 -2.162 1.00 57.41 110 GLU A N 1
ATOM 850 C CA . GLU A 1 110 ? 3.941 3.328 -2.475 1.00 57.41 110 GLU A CA 1
ATOM 851 C C . GLU A 1 110 ? 3.712 1.977 -3.151 1.00 57.41 110 GLU A C 1
ATOM 853 O O . GLU A 1 110 ? 3.725 0.929 -2.515 1.00 57.41 110 GLU A O 1
ATOM 858 N N . TYR A 1 111 ? 3.410 2.001 -4.448 1.00 69.56 111 TYR A N 1
ATOM 859 C CA . TYR A 1 111 ? 3.307 0.779 -5.223 1.00 69.56 111 TYR A CA 1
ATOM 860 C C . TYR A 1 111 ? 4.697 0.175 -5.326 1.00 69.56 111 TYR A C 1
ATOM 862 O O . TYR A 1 111 ? 5.622 0.815 -5.825 1.00 69.56 111 TYR A O 1
ATOM 870 N N . SER A 1 112 ? 4.841 -1.075 -4.911 1.00 86.62 112 SER A N 1
ATOM 871 C CA . SER A 1 112 ? 6.041 -1.838 -5.228 1.00 86.62 112 SER A CA 1
ATOM 872 C C . SER A 1 112 ? 6.139 -2.089 -6.737 1.00 86.62 112 SER A C 1
ATOM 874 O O . SER A 1 112 ? 5.138 -2.123 -7.456 1.00 86.62 112 SER A O 1
ATOM 876 N N . ILE A 1 113 ? 7.355 -2.335 -7.234 1.00 89.00 113 ILE A N 1
ATOM 877 C CA . ILE A 1 113 ? 7.567 -2.726 -8.639 1.00 89.00 113 ILE A CA 1
ATOM 878 C C . ILE A 1 113 ? 6.735 -3.964 -9.003 1.00 89.00 113 ILE A C 1
ATOM 880 O O . ILE A 1 113 ? 6.149 -4.018 -10.082 1.00 89.00 113 ILE A O 1
ATOM 884 N N . ALA A 1 114 ? 6.612 -4.918 -8.077 1.00 90.88 114 ALA A N 1
ATOM 885 C CA . ALA A 1 114 ? 5.778 -6.103 -8.242 1.00 90.88 114 ALA A CA 1
ATOM 886 C C . ALA A 1 114 ? 4.297 -5.748 -8.456 1.00 90.88 114 ALA A C 1
ATOM 888 O O . ALA A 1 114 ? 3.646 -6.300 -9.341 1.00 90.88 114 ALA A O 1
ATOM 889 N N . GLU A 1 115 ? 3.760 -4.803 -7.684 1.00 90.25 115 GLU A N 1
ATOM 890 C CA . GLU A 1 115 ? 2.370 -4.355 -7.818 1.00 90.25 115 GLU A CA 1
ATOM 891 C C . GLU A 1 115 ? 2.126 -3.602 -9.122 1.00 90.25 115 GLU A C 1
ATOM 893 O O . GLU A 1 115 ? 1.081 -3.799 -9.743 1.00 90.25 115 GLU A O 1
ATOM 898 N N . LEU A 1 116 ? 3.091 -2.792 -9.569 1.00 91.19 116 LEU A N 1
ATOM 899 C CA . LEU A 1 116 ? 3.008 -2.113 -10.861 1.00 91.19 116 LEU A CA 1
ATOM 900 C C . LEU A 1 116 ? 2.970 -3.118 -12.015 1.00 91.19 116 LEU A C 1
ATOM 902 O O . LEU A 1 116 ? 2.087 -3.029 -12.867 1.00 91.19 116 LEU A O 1
ATOM 906 N N . ILE A 1 117 ? 3.870 -4.108 -12.011 1.00 92.00 117 ILE A N 1
ATOM 907 C CA . ILE A 1 117 ? 3.883 -5.175 -13.024 1.00 92.00 117 ILE A CA 1
ATOM 908 C C . ILE A 1 117 ? 2.566 -5.951 -12.979 1.00 92.00 117 ILE A C 1
ATOM 910 O O . ILE A 1 117 ? 1.940 -6.168 -14.013 1.00 92.00 117 ILE A O 1
ATOM 914 N N . LYS A 1 118 ? 2.101 -6.331 -11.785 1.00 92.44 118 LYS A N 1
ATOM 915 C CA . LYS A 1 118 ? 0.853 -7.083 -11.622 1.00 92.44 118 LYS A CA 1
ATOM 916 C C . LYS A 1 118 ? -0.352 -6.314 -12.158 1.00 92.44 118 LYS A C 1
ATOM 918 O O . LYS A 1 118 ? -1.158 -6.883 -12.887 1.00 92.44 118 LYS A O 1
ATOM 923 N N . LYS A 1 119 ? -0.463 -5.024 -11.833 1.00 91.62 119 LYS A N 1
ATOM 924 C CA . LYS A 1 119 ? -1.532 -4.150 -12.330 1.00 91.62 119 LYS A CA 1
ATOM 925 C C . LYS A 1 119 ? -1.521 -4.082 -13.855 1.00 91.62 119 LYS A C 1
ATOM 927 O O . LYS A 1 119 ? -2.580 -4.175 -14.475 1.00 91.62 119 LYS A O 1
ATOM 932 N N . GLU A 1 120 ? -0.347 -3.935 -14.457 1.00 91.44 120 GLU A N 1
ATOM 933 C CA . GLU A 1 120 ? -0.201 -3.854 -15.909 1.00 91.44 120 GLU A CA 1
ATOM 934 C C . GLU A 1 120 ? -0.588 -5.183 -16.584 1.00 91.44 120 GLU A C 1
ATOM 936 O O . GLU A 1 120 ? -1.390 -5.197 -17.517 1.00 91.44 120 GLU A O 1
ATOM 941 N N . VAL A 1 121 ? -0.115 -6.313 -16.049 1.00 92.25 121 VAL A N 1
ATOM 942 C CA . VAL A 1 121 ? -0.449 -7.667 -16.524 1.00 92.25 121 VAL A CA 1
ATOM 943 C C . VAL A 1 121 ? -1.950 -7.956 -16.410 1.00 92.25 121 VAL A C 1
ATOM 945 O O . VAL A 1 121 ? -2.563 -8.465 -17.351 1.00 92.25 121 VAL A O 1
ATOM 948 N N . ASP A 1 122 ? -2.569 -7.605 -15.282 1.00 91.94 122 ASP A N 1
ATOM 949 C CA . ASP A 1 122 ? -3.998 -7.827 -15.052 1.00 91.94 122 ASP A CA 1
ATOM 950 C C . ASP A 1 122 ? -4.867 -6.955 -15.976 1.00 91.94 122 ASP A C 1
ATOM 952 O O . ASP A 1 122 ? -5.910 -7.413 -16.446 1.00 91.94 122 ASP A O 1
ATOM 956 N N . SER A 1 123 ? -4.451 -5.711 -16.244 1.00 89.62 123 SER A N 1
ATOM 957 C CA . SER A 1 123 ? -5.262 -4.731 -16.979 1.00 89.62 123 SER A CA 1
ATOM 958 C C . SER A 1 123 ? -5.072 -4.767 -18.496 1.00 89.62 123 SER A C 1
ATOM 960 O O . SER A 1 123 ? -6.068 -4.776 -19.220 1.00 89.62 123 SER A O 1
ATOM 962 N N . ARG A 1 124 ? -3.830 -4.799 -18.995 1.00 89.44 124 ARG A N 1
ATOM 963 C CA . ARG A 1 124 ? -3.534 -4.775 -20.439 1.00 89.44 124 ARG A CA 1
ATOM 964 C C . ARG A 1 124 ? -3.384 -6.154 -21.061 1.00 89.44 124 ARG A C 1
ATOM 966 O O . ARG A 1 124 ? -3.768 -6.334 -22.212 1.00 89.44 124 ARG A O 1
ATOM 973 N N . TYR A 1 125 ? -2.864 -7.117 -20.306 1.00 88.88 125 TYR A N 1
ATOM 974 C CA . TYR A 1 125 ? -2.537 -8.452 -20.817 1.00 88.88 125 TYR A CA 1
ATOM 975 C C . TYR A 1 125 ? -3.533 -9.526 -20.365 1.00 88.88 125 TYR A C 1
ATOM 977 O O . TYR A 1 125 ? -3.352 -10.701 -20.664 1.00 88.88 125 TYR A O 1
ATOM 985 N N . GLY A 1 126 ? -4.593 -9.159 -19.636 1.00 89.69 126 GLY A N 1
ATOM 986 C CA . GLY A 1 126 ? -5.631 -10.105 -19.220 1.00 89.69 126 GLY A CA 1
ATOM 987 C C . GLY A 1 126 ? -5.098 -11.264 -18.373 1.00 89.69 126 GLY A C 1
ATOM 988 O O . GLY A 1 126 ? -5.621 -12.373 -18.468 1.00 89.69 126 GLY A O 1
ATOM 989 N N . LYS A 1 127 ? -4.082 -11.002 -17.538 1.00 89.75 127 LYS A N 1
ATOM 990 C CA . LYS A 1 127 ? -3.346 -11.984 -16.717 1.00 89.75 127 LYS A CA 1
ATOM 991 C C . LYS A 1 127 ? -2.347 -12.866 -17.476 1.00 89.75 127 LYS A C 1
ATOM 993 O O . LYS A 1 127 ? -1.824 -13.818 -16.896 1.00 89.75 127 LYS A O 1
ATOM 998 N N . ASP A 1 128 ? -2.055 -12.559 -18.737 1.00 93.00 128 ASP A N 1
ATOM 999 C CA . ASP A 1 128 ? -1.038 -13.265 -19.514 1.00 93.00 128 ASP A CA 1
ATOM 1000 C C . ASP A 1 128 ? 0.367 -12.699 -19.248 1.00 93.00 128 ASP A C 1
ATOM 1002 O O . ASP A 1 128 ? 0.801 -11.699 -19.824 1.00 93.00 128 ASP A O 1
ATOM 1006 N N . ILE A 1 129 ? 1.096 -13.370 -18.355 1.00 92.12 129 ILE A N 1
ATOM 1007 C CA . ILE A 1 129 ? 2.480 -13.022 -18.008 1.00 92.12 129 ILE A CA 1
ATOM 1008 C C . ILE A 1 129 ? 3.428 -13.267 -19.191 1.00 92.12 129 ILE A C 1
ATOM 1010 O O . ILE A 1 129 ? 4.412 -12.546 -19.336 1.00 92.12 129 ILE A O 1
ATOM 1014 N N . ALA A 1 130 ? 3.155 -14.262 -20.042 1.00 92.88 130 ALA A N 1
ATOM 1015 C CA . ALA A 1 130 ? 4.028 -14.593 -21.165 1.00 92.88 130 ALA A CA 1
ATOM 1016 C C . ALA A 1 130 ? 3.976 -13.507 -22.246 1.00 92.88 130 ALA A C 1
ATOM 1018 O O . ALA A 1 130 ? 5.018 -13.124 -22.778 1.00 92.88 130 ALA A O 1
ATOM 1019 N N . ALA A 1 131 ? 2.782 -12.973 -22.513 1.00 91.88 131 ALA A N 1
ATOM 1020 C CA . ALA A 1 131 ? 2.606 -11.837 -23.411 1.00 91.88 131 ALA A CA 1
ATOM 1021 C C . ALA A 1 131 ? 3.341 -10.588 -22.893 1.00 91.88 131 ALA A C 1
ATOM 1023 O O . ALA A 1 131 ? 4.105 -9.979 -23.639 1.00 91.88 131 ALA A O 1
ATOM 1024 N N . PHE A 1 132 ? 3.207 -10.265 -21.601 1.00 94.38 132 PHE A N 1
ATOM 1025 C CA . PHE A 1 132 ? 3.949 -9.151 -20.999 1.00 94.38 132 PHE A CA 1
ATOM 1026 C C . PHE A 1 132 ? 5.467 -9.355 -21.082 1.00 94.38 132 PHE A C 1
ATOM 1028 O O . PHE A 1 132 ? 6.177 -8.455 -21.515 1.00 94.38 132 PHE A O 1
ATOM 1035 N N . ALA A 1 133 ? 5.967 -10.538 -20.707 1.00 93.69 133 ALA A N 1
ATOM 1036 C CA . ALA A 1 133 ? 7.391 -10.874 -20.741 1.00 93.69 133 ALA A CA 1
ATOM 1037 C C . ALA A 1 133 ? 7.995 -10.729 -22.147 1.00 93.69 133 ALA A C 1
ATOM 1039 O O . ALA A 1 133 ? 9.099 -10.203 -22.297 1.00 93.69 133 ALA A O 1
ATOM 1040 N N . SER A 1 134 ? 7.242 -11.145 -23.170 1.00 93.00 134 SER A N 1
ATOM 1041 C CA . SER A 1 134 ? 7.613 -10.963 -24.573 1.00 93.00 134 SER A CA 1
ATOM 1042 C C . SER A 1 134 ? 7.753 -9.482 -24.936 1.00 93.00 134 SER A C 1
ATOM 1044 O O . SER A 1 134 ? 8.745 -9.106 -25.559 1.00 93.00 134 SER A O 1
ATOM 1046 N N . ASP A 1 135 ? 6.803 -8.640 -24.526 1.00 91.88 135 ASP A N 1
ATOM 1047 C CA . ASP A 1 135 ? 6.795 -7.212 -24.867 1.00 91.88 135 ASP A CA 1
ATOM 1048 C C . ASP A 1 135 ? 7.901 -6.429 -24.149 1.00 91.88 135 ASP A C 1
ATOM 1050 O O . ASP A 1 135 ? 8.571 -5.603 -24.770 1.00 91.88 135 ASP A O 1
ATOM 1054 N N . VAL A 1 136 ? 8.166 -6.738 -22.874 1.00 91.75 136 VAL A N 1
ATOM 1055 C CA . VAL A 1 136 ? 9.281 -6.130 -22.124 1.00 91.75 136 VAL A CA 1
ATOM 1056 C C . VAL A 1 136 ? 10.639 -6.771 -22.430 1.00 91.75 136 VAL A C 1
ATOM 1058 O O . VAL A 1 136 ? 11.638 -6.383 -21.834 1.00 91.75 136 VAL A O 1
ATOM 1061 N N . ALA A 1 137 ? 10.699 -7.753 -23.334 1.00 92.62 137 ALA A N 1
ATOM 1062 C CA . ALA A 1 137 ? 11.915 -8.481 -23.699 1.00 92.62 137 ALA A CA 1
ATOM 1063 C C . ALA A 1 137 ? 12.676 -9.090 -22.498 1.00 92.62 137 ALA A C 1
ATOM 1065 O O . ALA A 1 137 ? 13.908 -9.155 -22.498 1.00 92.62 137 ALA A O 1
ATOM 1066 N N . LEU A 1 138 ? 11.948 -9.569 -21.483 1.00 91.75 138 LEU A N 1
ATOM 1067 C CA . LEU A 1 138 ? 12.513 -10.268 -20.327 1.00 91.75 138 LEU A CA 1
ATOM 1068 C C . LEU A 1 138 ? 12.102 -11.748 -20.331 1.00 91.75 138 LEU A C 1
ATOM 1070 O O . LEU A 1 138 ? 10.989 -12.078 -20.742 1.00 91.75 138 LEU A O 1
ATOM 1074 N N . PRO A 1 139 ? 12.951 -12.663 -19.827 1.00 93.88 139 PRO A N 1
ATOM 1075 C CA . PRO A 1 139 ? 12.543 -14.045 -19.599 1.00 93.88 139 PRO A CA 1
ATOM 1076 C C . PRO A 1 139 ? 11.329 -14.125 -18.667 1.00 93.88 139 PRO A C 1
ATOM 1078 O O . PRO A 1 139 ? 11.240 -13.384 -17.683 1.00 93.88 139 PRO A O 1
ATOM 1081 N N . ILE A 1 140 ? 10.417 -15.064 -18.928 1.00 93.88 140 ILE A N 1
ATOM 1082 C CA . ILE A 1 140 ? 9.205 -15.261 -18.114 1.00 93.88 140 ILE A CA 1
ATOM 1083 C C . ILE A 1 140 ? 9.576 -15.565 -16.656 1.00 93.88 140 ILE A C 1
ATOM 1085 O O . ILE A 1 140 ? 8.922 -15.092 -15.726 1.00 93.88 140 ILE A O 1
ATOM 1089 N N . GLU A 1 141 ? 10.654 -16.315 -16.431 1.00 93.94 141 GLU A N 1
ATOM 1090 C CA . GLU A 1 141 ? 11.186 -16.609 -15.102 1.00 93.94 141 GLU A CA 1
ATOM 1091 C C . GLU A 1 141 ? 11.604 -15.327 -14.380 1.00 93.94 141 GLU A C 1
ATOM 1093 O O . GLU A 1 141 ? 11.327 -15.176 -13.189 1.00 93.94 141 GLU A O 1
ATOM 1098 N N . ARG A 1 142 ? 12.211 -14.377 -15.106 1.00 93.69 142 ARG A N 1
ATOM 1099 C CA . ARG A 1 142 ? 12.622 -13.092 -14.539 1.00 93.69 142 ARG A CA 1
ATOM 1100 C C . ARG A 1 142 ? 11.413 -12.242 -14.168 1.00 93.69 142 ARG A C 1
ATOM 1102 O O . ARG A 1 142 ? 11.381 -11.696 -13.072 1.00 93.69 142 ARG A O 1
ATOM 1109 N N . VAL A 1 143 ? 10.391 -12.180 -15.018 1.00 92.62 143 VAL A N 1
ATOM 1110 C CA . VAL A 1 143 ? 9.147 -11.459 -14.699 1.00 92.62 143 VAL A CA 1
ATOM 1111 C C . VAL A 1 143 ? 8.452 -12.060 -13.474 1.00 92.62 143 VAL A C 1
ATOM 1113 O O . VAL A 1 143 ? 8.025 -11.325 -12.585 1.00 92.62 143 VAL A O 1
ATOM 1116 N N . ASN A 1 144 ? 8.394 -13.390 -13.371 1.00 92.56 144 ASN A N 1
ATOM 1117 C CA . ASN A 1 144 ? 7.839 -14.065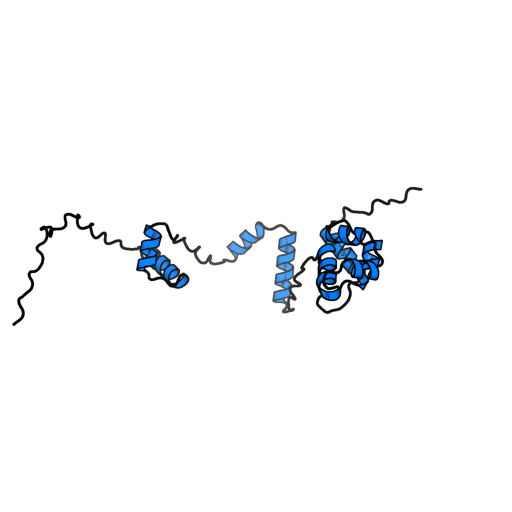 -12.196 1.00 92.56 144 ASN A CA 1
ATOM 1118 C C . ASN A 1 144 ? 8.644 -13.783 -10.921 1.00 92.56 144 ASN A C 1
A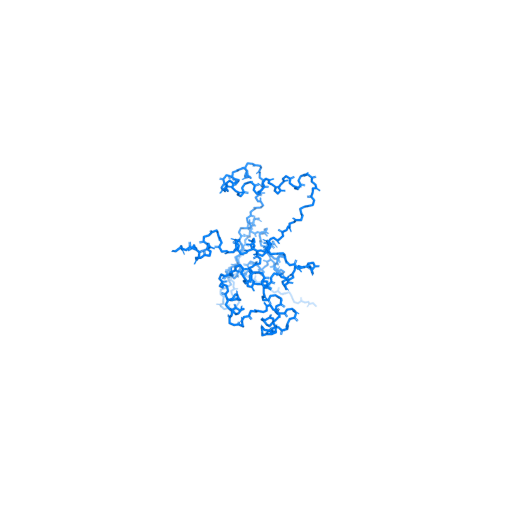TOM 1120 O O . ASN A 1 144 ? 8.059 -13.578 -9.860 1.00 92.56 144 ASN A O 1
ATOM 1124 N N . ALA A 1 145 ? 9.973 -13.734 -11.010 1.00 90.88 145 ALA A N 1
ATOM 1125 C CA . ALA A 1 145 ? 10.829 -13.335 -9.897 1.00 90.88 145 ALA A CA 1
ATOM 1126 C C . ALA A 1 145 ? 10.516 -11.908 -9.410 1.00 90.88 145 ALA A C 1
ATOM 1128 O O . ALA A 1 145 ? 10.337 -11.690 -8.211 1.00 90.88 145 ALA A O 1
ATOM 1129 N N . LEU A 1 146 ? 10.358 -10.955 -10.334 1.00 92.44 146 LEU A N 1
ATOM 1130 C CA . LEU A 1 146 ? 9.986 -9.574 -10.005 1.00 92.44 146 LEU A CA 1
ATOM 1131 C C . LEU A 1 146 ? 8.594 -9.489 -9.359 1.00 92.44 146 LEU A C 1
ATOM 1133 O O . LEU A 1 146 ? 8.422 -8.776 -8.374 1.00 92.44 146 LEU A O 1
ATOM 1137 N N . LEU A 1 147 ? 7.615 -10.252 -9.857 1.00 91.81 147 LEU A N 1
ATOM 1138 C CA . LEU A 1 147 ? 6.272 -10.346 -9.264 1.00 91.81 147 LEU A CA 1
ATOM 1139 C C . LEU A 1 147 ? 6.278 -10.933 -7.845 1.00 91.81 147 LEU A C 1
ATOM 1141 O O . LEU A 1 147 ? 5.430 -10.574 -7.030 1.00 91.81 147 LEU A O 1
ATOM 1145 N N . ASN A 1 148 ? 7.242 -11.803 -7.537 1.00 89.25 148 ASN A N 1
ATOM 1146 C CA . ASN A 1 148 ? 7.448 -12.358 -6.199 1.00 89.25 148 ASN A CA 1
ATOM 1147 C C . ASN A 1 148 ? 8.242 -11.422 -5.267 1.00 89.25 148 ASN A C 1
ATOM 1149 O O . ASN A 1 148 ? 8.500 -11.787 -4.120 1.00 89.25 148 ASN A O 1
ATOM 1153 N N . GLY A 1 149 ? 8.615 -10.226 -5.734 1.00 86.06 149 GLY A N 1
ATOM 1154 C CA . GLY A 1 149 ? 9.316 -9.219 -4.939 1.00 86.06 149 GLY A CA 1
ATOM 1155 C C . GLY A 1 149 ? 10.839 -9.340 -4.955 1.00 86.06 149 GLY A C 1
ATOM 1156 O O . GLY A 1 149 ? 11.494 -8.785 -4.074 1.00 86.06 149 GLY A O 1
ATOM 1157 N N . GLU A 1 150 ? 11.427 -10.049 -5.923 1.00 89.12 150 GLU A N 1
ATOM 1158 C CA . GLU A 1 150 ? 12.882 -10.042 -6.092 1.00 89.12 150 GLU A CA 1
ATOM 1159 C C . GLU A 1 150 ? 13.388 -8.642 -6.475 1.00 89.12 150 GLU A C 1
ATOM 1161 O O . GLU A 1 150 ? 12.699 -7.871 -7.147 1.00 89.12 150 GLU A O 1
ATOM 1166 N N . TYR A 1 151 ? 14.613 -8.312 -6.052 1.00 88.75 151 TYR A N 1
ATOM 1167 C CA . TYR A 1 151 ? 15.231 -7.024 -6.341 1.00 88.75 151 TYR A CA 1
ATOM 1168 C C . TYR A 1 151 ? 15.383 -6.799 -7.862 1.00 88.75 151 TYR A C 1
ATOM 1170 O O . TYR A 1 151 ? 16.091 -7.569 -8.528 1.00 88.75 151 TYR A O 1
ATOM 1178 N N . PRO A 1 152 ? 14.779 -5.737 -8.430 1.00 90.56 152 PRO A N 1
ATOM 1179 C CA . PRO A 1 152 ? 14.931 -5.406 -9.843 1.00 90.56 152 PRO A CA 1
ATOM 1180 C C . PRO A 1 152 ? 16.306 -4.790 -10.129 1.00 90.56 152 PRO A C 1
ATOM 1182 O O . PRO A 1 152 ? 16.689 -3.784 -9.523 1.00 90.56 152 PRO A O 1
ATOM 1185 N N . SER A 1 153 ? 17.037 -5.347 -11.092 1.00 90.12 153 SER A N 1
ATOM 1186 C CA . SER A 1 153 ? 18.271 -4.754 -11.616 1.00 90.12 153 SER A CA 1
ATOM 1187 C C . SER A 1 153 ? 17.970 -3.515 -12.464 1.00 90.12 153 SER A C 1
ATOM 1189 O O . SER A 1 153 ? 16.837 -3.300 -12.891 1.00 90.12 153 SER A O 1
ATOM 1191 N N . ASP A 1 154 ? 18.985 -2.697 -12.748 1.00 88.88 154 ASP A N 1
ATOM 1192 C CA . ASP A 1 154 ? 18.810 -1.521 -13.612 1.00 88.88 154 ASP A CA 1
ATOM 1193 C C . ASP A 1 154 ? 18.348 -1.911 -15.026 1.00 88.88 154 ASP A C 1
ATOM 1195 O O . ASP A 1 154 ? 17.514 -1.221 -15.607 1.00 88.88 154 ASP A O 1
ATOM 1199 N N . LEU A 1 155 ? 18.813 -3.054 -15.549 1.00 89.31 155 LEU A N 1
ATOM 1200 C CA . LEU A 1 155 ? 18.365 -3.590 -16.838 1.00 89.31 155 LEU A CA 1
ATOM 1201 C C . LEU A 1 155 ? 16.893 -4.017 -16.809 1.00 89.31 155 LEU A C 1
ATOM 1203 O O . LEU A 1 155 ? 16.170 -3.755 -17.773 1.00 89.31 155 LEU A O 1
ATOM 1207 N N . ASP A 1 156 ? 16.428 -4.612 -15.705 1.00 91.12 156 ASP A N 1
ATOM 1208 C CA . ASP A 1 156 ? 15.005 -4.933 -15.544 1.00 91.12 156 ASP A CA 1
ATOM 1209 C C . ASP A 1 156 ? 14.168 -3.652 -15.563 1.00 91.12 156 ASP A C 1
ATOM 1211 O O . ASP A 1 156 ? 13.172 -3.578 -16.277 1.00 91.12 156 ASP A O 1
ATOM 1215 N N . LEU A 1 157 ? 14.599 -2.623 -14.822 1.00 91.62 157 LEU A N 1
ATOM 1216 C CA . LEU A 1 157 ? 13.887 -1.348 -14.742 1.00 91.62 157 LEU A CA 1
ATOM 1217 C C . LEU A 1 157 ? 13.816 -0.633 -16.093 1.00 91.62 157 LEU A C 1
ATOM 1219 O O . LEU A 1 157 ? 12.756 -0.125 -16.449 1.00 91.62 157 LEU A O 1
ATOM 1223 N N . ILE A 1 158 ? 14.913 -0.626 -16.857 1.00 90.75 158 ILE A N 1
ATOM 1224 C CA . ILE A 1 158 ? 14.948 -0.075 -18.220 1.00 90.75 158 ILE A CA 1
ATOM 1225 C C . ILE A 1 158 ? 13.928 -0.788 -19.112 1.00 90.75 158 ILE A C 1
ATOM 1227 O O . ILE A 1 158 ? 13.210 -0.135 -19.867 1.00 90.75 158 ILE A O 1
ATOM 1231 N N . SER A 1 159 ? 13.850 -2.112 -18.995 1.00 91.19 159 SER A N 1
ATOM 1232 C CA . SER A 1 159 ? 12.989 -2.947 -19.832 1.00 91.19 159 SER A CA 1
ATOM 1233 C C . SER A 1 159 ? 11.502 -2.747 -19.520 1.00 91.19 159 SER A C 1
ATOM 1235 O O . SER A 1 159 ? 10.684 -2.698 -20.434 1.00 91.19 159 SER A O 1
ATOM 1237 N N . ILE A 1 160 ? 11.139 -2.572 -18.243 1.00 92.38 160 ILE A N 1
ATOM 1238 C CA . ILE A 1 160 ? 9.731 -2.459 -17.827 1.00 92.38 160 ILE A CA 1
ATOM 1239 C C . ILE A 1 160 ? 9.202 -1.019 -17.777 1.00 92.38 160 ILE A C 1
ATOM 1241 O O . ILE A 1 160 ? 8.000 -0.827 -17.941 1.00 92.38 160 ILE A O 1
ATOM 1245 N N . ALA A 1 161 ? 10.044 0.003 -17.565 1.00 90.38 161 ALA A N 1
ATOM 1246 C CA . ALA A 1 161 ? 9.583 1.369 -17.272 1.00 90.38 161 ALA A CA 1
ATOM 1247 C C . ALA A 1 161 ? 8.638 1.939 -18.342 1.00 90.38 161 ALA A C 1
ATOM 1249 O O . ALA A 1 161 ? 7.590 2.488 -18.008 1.00 90.38 161 ALA A O 1
ATOM 1250 N N . ALA A 1 162 ? 8.960 1.733 -19.623 1.00 88.31 162 ALA A N 1
ATOM 1251 C CA . ALA A 1 162 ? 8.150 2.217 -20.742 1.00 88.31 162 ALA A CA 1
ATOM 1252 C C . ALA A 1 162 ? 6.781 1.519 -20.875 1.00 88.31 162 ALA A C 1
ATOM 1254 O O . ALA A 1 162 ? 5.905 2.016 -21.581 1.00 88.31 162 ALA A O 1
ATOM 1255 N N . PHE A 1 163 ? 6.589 0.380 -20.206 1.00 90.12 163 PHE A N 1
ATOM 1256 C CA . PHE A 1 163 ? 5.371 -0.424 -20.287 1.00 90.12 163 PHE A CA 1
ATOM 1257 C C . PHE A 1 163 ? 4.453 -0.234 -19.082 1.00 90.12 163 PHE A C 1
ATOM 1259 O O . PHE A 1 163 ? 3.250 -0.453 -19.204 1.00 90.12 163 PHE A O 1
ATOM 1266 N N . LEU A 1 164 ? 4.992 0.208 -17.944 1.00 91.06 164 LEU A N 1
ATOM 1267 C CA . LEU A 1 164 ? 4.211 0.490 -16.744 1.00 91.06 164 LEU A CA 1
ATOM 1268 C C . LEU A 1 164 ? 3.435 1.800 -16.897 1.00 91.06 164 LEU A C 1
ATOM 1270 O O . LEU A 1 164 ? 4.006 2.824 -17.287 1.00 91.06 164 LEU A O 1
ATOM 1274 N N . THR A 1 165 ? 2.154 1.795 -16.514 1.00 89.75 165 THR A N 1
ATOM 1275 C CA . THR A 1 165 ? 1.307 2.992 -16.574 1.00 89.75 165 THR A CA 1
ATOM 1276 C C . THR A 1 165 ? 0.812 3.533 -15.244 1.00 89.75 165 THR A C 1
ATOM 1278 O O . THR A 1 165 ? 0.388 2.817 -14.331 1.00 89.75 165 THR A O 1
ATOM 1281 N N . LYS A 1 166 ? 0.842 4.864 -15.161 1.00 87.44 166 LYS A N 1
ATOM 1282 C CA . LYS A 1 166 ? 0.277 5.658 -14.076 1.00 87.44 166 LYS A CA 1
ATOM 1283 C C . LYS A 1 166 ? -1.244 5.725 -14.194 1.00 87.44 166 LYS A C 1
ATOM 1285 O O . LYS A 1 166 ? -1.842 5.370 -15.207 1.00 87.44 166 LYS A O 1
ATOM 1290 N N . ASN A 1 167 ? -1.885 6.223 -13.139 1.00 82.31 167 ASN A N 1
ATOM 1291 C CA . ASN A 1 167 ? -3.344 6.369 -13.087 1.00 82.31 167 ASN A CA 1
ATOM 1292 C C . ASN A 1 167 ? -3.898 7.368 -14.118 1.00 82.31 167 ASN A C 1
ATOM 1294 O O . ASN A 1 167 ? -5.063 7.265 -14.489 1.00 82.31 167 ASN A O 1
ATOM 1298 N N . ASP A 1 168 ? -3.076 8.305 -14.592 1.00 82.06 168 ASP A N 1
ATOM 1299 C CA . ASP A 1 168 ? -3.422 9.262 -15.650 1.00 82.06 168 ASP A CA 1
ATOM 1300 C C . ASP A 1 168 ? -3.222 8.701 -17.074 1.00 82.06 168 ASP A C 1
ATOM 1302 O O . ASP A 1 168 ? -3.492 9.390 -18.056 1.00 82.06 168 ASP A O 1
ATOM 1306 N N . GLY A 1 169 ? -2.762 7.450 -17.194 1.00 82.00 169 GLY A N 1
ATOM 1307 C CA . GLY A 1 169 ? -2.477 6.782 -18.462 1.00 82.00 169 GLY A CA 1
ATOM 1308 C C . GLY A 1 169 ? -1.102 7.100 -19.058 1.00 82.00 169 GLY A C 1
ATOM 1309 O O . GLY A 1 169 ? -0.753 6.520 -20.088 1.00 82.00 169 GLY A O 1
ATOM 1310 N N . SER A 1 170 ? -0.306 7.973 -18.433 1.00 87.00 170 SER A N 1
ATOM 1311 C CA . SER A 1 170 ? 1.085 8.203 -18.831 1.00 87.00 170 SER A CA 1
ATOM 1312 C C . SER A 1 170 ? 1.992 7.044 -18.397 1.00 87.00 170 SER A C 1
ATOM 1314 O O . SER A 1 170 ? 1.669 6.277 -17.486 1.00 87.00 170 SER A O 1
ATOM 1316 N N . THR A 1 171 ? 3.133 6.883 -19.066 1.00 88.44 171 THR A N 1
ATOM 1317 C CA . THR A 1 171 ? 4.131 5.861 -18.720 1.00 88.44 171 THR A CA 1
ATOM 1318 C C . THR A 1 171 ? 5.063 6.358 -17.621 1.00 88.44 171 THR A C 1
ATOM 1320 O O . THR A 1 171 ? 5.346 7.555 -17.531 1.00 88.44 171 THR A O 1
ATOM 1323 N N . TYR A 1 172 ? 5.574 5.445 -16.798 1.00 89.19 172 TYR A N 1
ATOM 1324 C CA . TYR A 1 172 ? 6.617 5.784 -15.829 1.00 89.19 172 TYR A CA 1
ATOM 1325 C C . TYR A 1 172 ? 7.947 6.113 -16.524 1.00 89.19 172 TYR A C 1
ATOM 1327 O O . TYR A 1 172 ? 8.302 5.511 -17.538 1.00 89.19 172 TYR A O 1
ATOM 1335 N N . THR A 1 173 ? 8.709 7.058 -15.967 1.00 89.62 173 THR A N 1
ATOM 1336 C CA . THR A 1 173 ? 10.104 7.281 -16.379 1.00 89.62 173 THR A CA 1
ATOM 1337 C C . THR A 1 173 ? 11.047 6.353 -15.623 1.00 89.62 173 THR A C 1
ATOM 1339 O O . THR A 1 173 ? 10.739 5.876 -14.530 1.00 89.62 173 THR A O 1
ATOM 1342 N N . LEU A 1 174 ? 12.239 6.118 -16.176 1.00 88.19 174 LEU A N 1
ATOM 1343 C CA . LEU A 1 174 ? 13.254 5.308 -15.505 1.00 88.19 174 LEU A CA 1
ATOM 1344 C C . LEU A 1 174 ? 13.608 5.869 -14.116 1.00 88.19 174 LEU A C 1
ATOM 1346 O O . LEU A 1 174 ? 13.740 5.093 -13.170 1.00 88.19 174 LEU A O 1
ATOM 1350 N N . GLU A 1 175 ? 13.718 7.195 -13.955 1.00 87.19 175 GLU A N 1
ATOM 1351 C CA . GLU A 1 175 ? 14.030 7.788 -12.648 1.00 87.19 175 GLU A CA 1
ATOM 1352 C C . GLU A 1 175 ? 12.927 7.541 -11.614 1.00 87.19 175 GLU A C 1
ATOM 1354 O O . GLU A 1 175 ? 13.221 7.308 -10.438 1.00 87.19 175 GLU A O 1
ATOM 1359 N N . GLU A 1 176 ? 11.664 7.556 -12.036 1.00 87.94 176 GLU A N 1
ATOM 1360 C CA . GLU A 1 176 ? 10.526 7.286 -11.157 1.00 87.94 176 GLU A CA 1
ATOM 1361 C C . GLU A 1 176 ? 10.542 5.835 -10.679 1.00 87.94 176 GLU A C 1
ATOM 1363 O O . GLU A 1 176 ? 10.454 5.582 -9.478 1.00 87.94 176 GLU A O 1
ATOM 1368 N N . VAL A 1 177 ? 10.751 4.880 -11.588 1.00 88.81 177 VAL A N 1
ATOM 1369 C CA . VAL A 1 177 ? 10.817 3.454 -11.239 1.00 88.81 177 VAL A CA 1
ATOM 1370 C C . VAL A 1 177 ? 12.041 3.149 -10.357 1.00 88.81 177 VAL A C 1
ATOM 1372 O O . VAL A 1 177 ? 11.945 2.368 -9.408 1.00 88.81 177 VAL A O 1
ATOM 1375 N N . ILE A 1 178 ? 13.180 3.818 -10.581 1.00 87.44 178 ILE A N 1
ATOM 1376 C CA . ILE A 1 178 ? 14.353 3.740 -9.690 1.00 87.44 178 ILE A CA 1
ATOM 1377 C C . ILE A 1 178 ? 14.020 4.277 -8.296 1.00 87.44 178 ILE A C 1
ATOM 1379 O O . ILE A 1 178 ? 14.439 3.693 -7.294 1.00 87.44 178 ILE A O 1
ATOM 1383 N N . THR A 1 179 ? 13.292 5.390 -8.223 1.00 86.69 179 THR A N 1
ATOM 1384 C CA . THR A 1 179 ? 12.881 5.998 -6.952 1.00 86.69 179 THR A CA 1
ATOM 1385 C C . THR A 1 179 ? 11.970 5.050 -6.179 1.00 86.69 179 THR A C 1
ATOM 1387 O O . THR A 1 179 ? 12.207 4.810 -4.996 1.00 86.69 179 THR A O 1
ATOM 1390 N N . ILE A 1 180 ? 11.019 4.417 -6.869 1.00 86.69 180 ILE A N 1
ATOM 1391 C CA . ILE A 1 180 ? 10.132 3.400 -6.298 1.00 86.69 180 ILE A CA 1
ATOM 1392 C C . ILE A 1 180 ? 10.940 2.206 -5.775 1.00 86.69 180 ILE A C 1
ATOM 1394 O O . ILE A 1 180 ? 10.808 1.838 -4.608 1.00 86.69 180 ILE A O 1
ATOM 1398 N N . ARG A 1 181 ? 11.867 1.650 -6.570 1.00 87.25 181 ARG A N 1
ATOM 1399 C CA . ARG A 1 181 ? 12.751 0.566 -6.103 1.00 87.25 181 ARG A CA 1
ATOM 1400 C C . ARG A 1 181 ? 13.506 0.958 -4.829 1.00 87.25 181 ARG A C 1
ATOM 1402 O O . ARG A 1 181 ? 13.557 0.171 -3.887 1.00 87.25 181 ARG A O 1
ATOM 1409 N N . LYS A 1 182 ? 14.084 2.163 -4.781 1.00 84.88 182 LYS A N 1
ATOM 1410 C CA . LYS A 1 182 ? 14.822 2.652 -3.602 1.00 84.88 182 LYS A CA 1
ATOM 1411 C C . LYS A 1 182 ? 13.925 2.796 -2.375 1.00 84.88 182 LYS A C 1
ATOM 1413 O O . LYS A 1 182 ? 14.378 2.479 -1.279 1.00 84.88 182 LYS A O 1
ATOM 1418 N N . SER A 1 183 ? 12.676 3.231 -2.553 1.00 81.81 183 SER A N 1
ATOM 1419 C CA . SER A 1 183 ? 11.707 3.309 -1.454 1.00 81.81 183 SER A CA 1
ATOM 1420 C C . SER A 1 183 ? 11.347 1.926 -0.901 1.00 81.81 183 SER A C 1
ATOM 1422 O O . SER A 1 183 ? 11.344 1.747 0.312 1.00 81.81 183 SER A O 1
ATOM 1424 N N . CYS A 1 184 ? 11.169 0.915 -1.761 1.00 80.75 184 CYS A N 1
ATOM 1425 C CA . CYS A 1 184 ? 10.758 -0.426 -1.332 1.00 80.75 184 CYS A CA 1
ATOM 1426 C C . CYS A 1 184 ? 11.897 -1.288 -0.757 1.00 80.75 184 CYS A C 1
ATOM 1428 O O . CYS A 1 184 ? 11.650 -2.120 0.111 1.00 80.75 184 CYS A O 1
ATOM 1430 N N . PHE A 1 185 ? 13.134 -1.128 -1.242 1.00 74.44 185 PHE A N 1
ATOM 1431 C CA . PHE A 1 185 ? 14.271 -1.991 -0.872 1.00 74.44 185 PHE A CA 1
ATOM 1432 C C . PHE A 1 185 ? 15.354 -1.281 -0.037 1.00 74.44 185 PHE A C 1
ATOM 1434 O O . PHE A 1 185 ? 16.301 -1.920 0.426 1.00 74.44 185 PHE A O 1
ATOM 1441 N N . GLY A 1 186 ? 15.225 0.031 0.183 1.00 63.19 186 GLY A N 1
ATOM 1442 C CA . GLY A 1 186 ? 16.201 0.854 0.897 1.00 63.19 186 GLY A CA 1
ATOM 1443 C C . GLY A 1 186 ? 17.515 1.074 0.132 1.00 63.19 186 GLY A C 1
ATOM 1444 O O . GLY A 1 186 ? 17.803 0.452 -0.889 1.00 63.19 186 GLY A O 1
ATOM 1445 N N . ASN A 1 187 ? 18.371 1.958 0.653 1.00 54.44 187 ASN A N 1
ATOM 1446 C CA . ASN A 1 187 ? 19.677 2.289 0.051 1.00 54.44 187 ASN A CA 1
ATOM 1447 C C . ASN A 1 187 ? 20.739 1.169 0.177 1.00 54.44 187 ASN A C 1
ATOM 1449 O O . ASN A 1 187 ? 21.883 1.373 -0.219 1.00 54.44 187 ASN A O 1
ATOM 1453 N N . GLY A 1 188 ? 20.394 0.018 0.768 1.00 46.56 188 GLY A N 1
ATOM 1454 C CA . GLY A 1 188 ? 21.333 -1.058 1.115 1.00 46.56 188 GLY A CA 1
ATOM 1455 C C . GLY A 1 188 ? 21.550 -2.119 0.032 1.00 46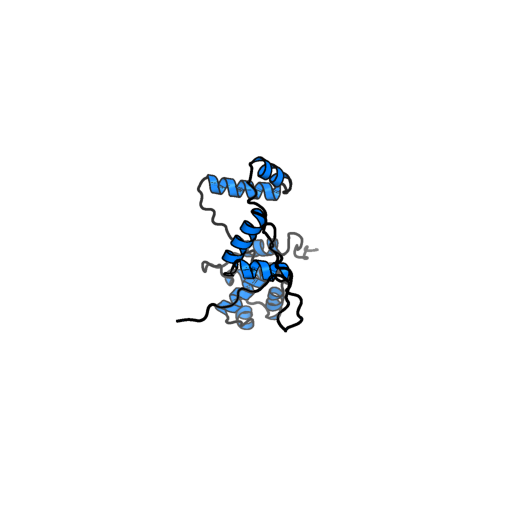.56 188 GLY A C 1
ATOM 1456 O O . GLY A 1 188 ? 22.499 -2.890 0.135 1.00 46.56 188 GLY A O 1
ATOM 1457 N N . HIS A 1 189 ? 20.717 -2.154 -1.010 1.00 48.47 189 HIS A N 1
ATOM 1458 C CA . HIS A 1 189 ? 20.917 -3.018 -2.174 1.00 48.47 189 HIS A CA 1
ATOM 1459 C C . HIS A 1 189 ? 21.608 -2.235 -3.292 1.00 48.47 189 HIS A C 1
ATOM 1461 O O . HIS A 1 189 ? 21.041 -1.952 -4.346 1.00 48.47 189 HIS A O 1
ATOM 1467 N N . THR A 1 190 ? 22.867 -1.863 -3.067 1.00 43.62 190 THR A N 1
ATOM 1468 C CA . THR A 1 190 ? 23.757 -1.631 -4.201 1.00 43.62 190 THR A CA 1
ATOM 1469 C C . THR A 1 190 ? 23.880 -2.961 -4.932 1.00 43.62 190 THR A C 1
ATOM 1471 O O . THR A 1 190 ? 24.171 -3.991 -4.323 1.00 43.62 190 THR A O 1
ATOM 1474 N N . SER A 1 191 ? 23.581 -2.951 -6.229 1.00 44.03 191 SER A N 1
ATOM 1475 C CA . SER A 1 191 ? 23.939 -4.019 -7.155 1.00 44.03 191 SER A CA 1
ATOM 1476 C C . SER A 1 191 ? 25.348 -4.490 -6.812 1.00 44.03 191 SER A C 1
ATOM 1478 O O . SER A 1 191 ? 26.301 -3.717 -6.917 1.00 44.03 191 SER A O 1
ATOM 1480 N N . GLY A 1 192 ? 25.458 -5.722 -6.318 1.00 40.28 192 GLY A N 1
ATOM 1481 C CA . GLY A 1 192 ? 26.723 -6.380 -6.037 1.00 40.28 192 GLY A CA 1
ATOM 1482 C C . GLY A 1 192 ? 27.455 -6.689 -7.335 1.00 40.28 192 GLY A 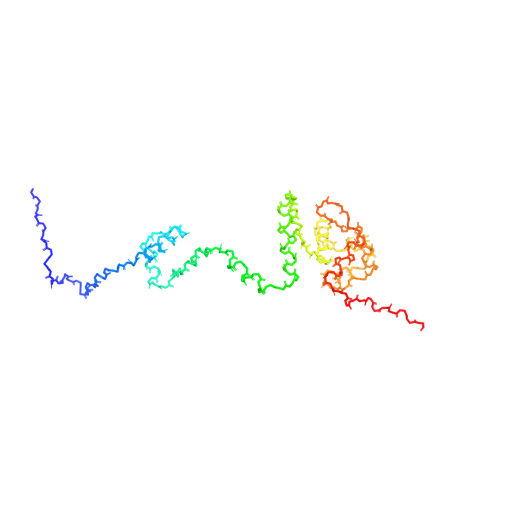C 1
ATOM 1483 O O . GLY A 1 192 ? 27.586 -7.846 -7.690 1.00 40.28 192 GLY A O 1
ATOM 1484 N N . GLU A 1 193 ? 27.906 -5.647 -8.021 1.00 38.12 193 GLU A N 1
ATOM 1485 C CA . GLU A 1 193 ? 28.938 -5.636 -9.050 1.00 38.12 193 GLU A CA 1
ATOM 1486 C C . GLU A 1 193 ? 29.713 -4.326 -8.862 1.00 38.12 193 GLU A C 1
ATOM 1488 O O . GLU A 1 193 ? 29.703 -3.409 -9.682 1.00 38.12 193 GLU A O 1
ATOM 1493 N N . GLU A 1 194 ? 30.414 -4.231 -7.728 1.00 35.66 194 GLU A N 1
ATOM 1494 C CA . GLU A 1 194 ? 31.699 -3.543 -7.758 1.00 35.66 194 GLU A CA 1
ATOM 1495 C C . GLU A 1 194 ? 32.566 -4.305 -8.762 1.00 35.66 194 GLU A C 1
ATOM 1497 O O . GLU A 1 194 ? 33.082 -5.388 -8.474 1.00 35.66 194 GLU A O 1
ATOM 1502 N N . LEU A 1 195 ? 32.657 -3.740 -9.967 1.00 37.44 195 LEU A N 1
ATOM 1503 C CA . LEU A 1 195 ? 33.713 -3.976 -10.941 1.00 37.44 195 LEU A CA 1
ATOM 1504 C C . LEU A 1 195 ? 35.044 -4.153 -10.200 1.00 37.44 195 LEU A C 1
ATOM 1506 O O . LEU A 1 195 ? 35.644 -3.182 -9.735 1.00 37.44 195 LEU A O 1
ATOM 1510 N N . ARG A 1 196 ? 35.506 -5.398 -10.084 1.00 31.11 196 ARG A N 1
ATOM 1511 C CA . ARG A 1 196 ? 36.903 -5.673 -9.758 1.00 31.11 196 ARG A CA 1
ATOM 1512 C C . ARG A 1 196 ? 37.698 -5.703 -11.066 1.00 31.11 196 ARG A C 1
ATOM 1514 O O . ARG A 1 196 ? 37.224 -6.338 -12.009 1.00 31.11 196 ARG A O 1
ATOM 1521 N N . PRO A 1 197 ? 38.861 -5.033 -11.142 1.00 39.53 197 PRO A N 1
ATOM 1522 C CA . PRO A 1 197 ? 39.850 -5.343 -12.168 1.00 39.53 197 PRO A CA 1
ATOM 1523 C C . PRO A 1 197 ? 40.400 -6.767 -12.001 1.00 39.53 197 PRO A C 1
ATOM 1525 O O . PRO A 1 197 ? 40.397 -7.283 -10.855 1.00 39.53 197 PRO A O 1
#